Protein AF-A0A837IID0-F1 (afdb_monomer_lite)

Secondary structure (DSSP, 8-state):
----TTPEEEEES-GGGTHHHHHHHHHHTT--EEEEE--SS--S-----SS----S---------EE-TT-TTSTT--GGGGGGGGGS-TTEE-------SB-TTTTTT-HHHHHHHHHHHHHHHHHHHHHHHHTT-HHHHHHHHHHHHHHHHT--SHHHHHHHHHHTTT-S--EEHHHHHHHS--SSTTTS-GGGEEEE-TT-BEEE--SS-SSEEEE-THHHHHHHHHTTPEEEES--TTHHHHHHHHHHHSTT---EEEEEEE--B-SS--HHHHHHHHHHHHHTTT------HHHHHHHHHHHHTS--HHHHHHH--B--EEEEEEE-

Sequence (332 aa):
MTNTENRIILGDQSPWTGGWLRMQAVAAAGLPYIYLVQDADAPWKQNGSSTPSTKNGWTDYWSLASKNPWSPSVPGVEIGNVRSFHKAPSGLSHLTGPNTSQTIHSERQNYHLASLVKDLLIREANWARTVGAILGIAKESDYRANQWIDALQSCHTIDDIYRSMGHAHGIDRHQSLVDFFSNNPPLLINELGKHRYWSIDNRGHRHEYSRHPDGVVVPKGKALVLELCAQGFVLAYTGLGYLDKQIELRDQYVPGLMLKLLQISFVWSLSPEPLPQLVNEFAQSKLAKHQTVDIRWEEVEGAQRYWAGRPTTISQSILGGDLNPLLNYQVL

Structure (mmCIF, N/CA/C/O backbone):
data_AF-A0A837IID0-F1
#
_entry.id   AF-A0A837IID0-F1
#
loop_
_atom_site.group_PDB
_atom_site.id
_atom_site.type_symbol
_atom_site.label_atom_id
_atom_site.label_alt_id
_atom_site.label_comp_id
_atom_site.label_asym_id
_atom_site.label_entity_id
_atom_site.label_seq_id
_atom_site.pdbx_PDB_ins_code
_atom_site.Cartn_x
_atom_site.Cartn_y
_atom_site.Cartn_z
_atom_site.occupancy
_atom_site.B_iso_or_equiv
_atom_site.auth_seq_id
_atom_site.auth_comp_id
_atom_site.auth_asym_id
_atom_site.auth_atom_id
_atom_site.pdbx_PDB_model_num
ATOM 1 N N . MET A 1 1 ? -3.460 14.365 28.400 1.00 33.06 1 MET A N 1
ATOM 2 C CA . MET A 1 1 ? -4.300 13.964 27.254 1.00 33.06 1 MET A CA 1
ATOM 3 C C . MET A 1 1 ? -3.716 14.626 26.017 1.00 33.06 1 MET A C 1
ATOM 5 O O . MET A 1 1 ? -3.903 15.817 25.827 1.00 33.06 1 MET A O 1
ATOM 9 N N . THR A 1 2 ? -2.873 13.923 25.260 1.00 37.66 2 THR A N 1
ATOM 10 C CA . THR A 1 2 ? -2.384 14.439 23.972 1.00 37.66 2 THR A CA 1
ATOM 11 C C . THR A 1 2 ? -3.558 14.495 23.013 1.00 37.66 2 THR A C 1
ATOM 13 O O . THR A 1 2 ? -4.249 13.491 22.890 1.00 37.66 2 THR A O 1
ATOM 16 N N . ASN A 1 3 ? -3.766 15.643 22.370 1.00 42.31 3 ASN A N 1
ATOM 17 C CA . ASN A 1 3 ? -4.827 15.883 21.396 1.00 42.31 3 ASN A CA 1
ATOM 18 C C . ASN A 1 3 ? -4.718 14.838 20.263 1.00 42.31 3 ASN A C 1
ATOM 20 O O . ASN A 1 3 ? -3.881 14.957 19.366 1.00 42.31 3 ASN A O 1
ATOM 24 N N . THR A 1 4 ? -5.441 13.725 20.395 1.00 53.53 4 THR A N 1
ATOM 25 C CA . THR A 1 4 ? -5.543 12.655 19.390 1.00 53.53 4 THR A CA 1
ATOM 26 C C . THR A 1 4 ? -6.520 13.041 18.290 1.00 53.53 4 THR A C 1
ATOM 28 O O . THR A 1 4 ? -6.411 12.531 17.175 1.00 53.53 4 THR A O 1
ATOM 31 N N . GLU A 1 5 ? -7.408 13.995 18.578 1.00 55.94 5 GLU A N 1
ATOM 32 C CA . GLU A 1 5 ? -8.254 14.645 17.591 1.00 55.94 5 GLU A CA 1
ATOM 33 C C . GLU A 1 5 ? -7.382 15.225 16.472 1.00 55.94 5 GLU A C 1
ATOM 35 O O . GLU A 1 5 ? -6.470 16.020 16.712 1.00 55.94 5 GLU A O 1
ATOM 40 N N . ASN A 1 6 ? -7.679 14.807 15.239 1.00 64.62 6 ASN A N 1
ATOM 41 C CA . ASN A 1 6 ? -7.053 15.262 13.990 1.00 64.62 6 ASN A CA 1
ATOM 42 C C . ASN A 1 6 ? -5.710 14.616 13.612 1.00 64.62 6 ASN A C 1
ATOM 44 O O . ASN A 1 6 ? -5.051 15.097 12.690 1.00 64.62 6 ASN A O 1
ATOM 48 N N . ARG A 1 7 ? -5.302 13.507 14.245 1.00 85.94 7 ARG A N 1
ATOM 49 C CA . ARG A 1 7 ? -4.180 12.711 13.714 1.00 85.94 7 ARG A CA 1
ATOM 50 C C . ARG A 1 7 ? -4.611 11.918 12.483 1.00 85.94 7 ARG A C 1
ATOM 52 O O . ARG A 1 7 ? -5.651 11.256 12.489 1.00 85.94 7 ARG A O 1
ATOM 59 N N . ILE A 1 8 ? -3.782 11.962 11.446 1.00 83.25 8 ILE A N 1
ATOM 60 C CA . ILE A 1 8 ? -3.998 11.221 10.205 1.00 83.25 8 ILE A CA 1
ATOM 61 C C . ILE A 1 8 ? -3.387 9.829 10.337 1.00 83.25 8 ILE A C 1
ATOM 63 O O . ILE A 1 8 ? -2.181 9.694 10.532 1.00 83.25 8 ILE A O 1
ATOM 67 N N . ILE A 1 9 ? -4.209 8.794 10.202 1.00 84.56 9 ILE A N 1
ATOM 68 C CA . ILE A 1 9 ? -3.744 7.415 10.100 1.00 84.56 9 ILE A CA 1
ATOM 69 C C . ILE A 1 9 ? -3.471 7.094 8.639 1.00 84.56 9 ILE A C 1
ATOM 71 O O . ILE A 1 9 ? -4.352 7.188 7.781 1.00 84.56 9 ILE A O 1
ATOM 75 N N . LEU A 1 10 ? -2.241 6.677 8.378 1.00 78.75 10 LEU A N 1
ATOM 76 C CA . LEU A 1 10 ? -1.798 6.142 7.102 1.00 78.75 10 LEU A CA 1
ATOM 77 C C . LEU A 1 10 ? -1.641 4.636 7.266 1.00 78.75 10 LEU A C 1
ATOM 79 O O . LEU A 1 10 ? -0.894 4.205 8.136 1.00 78.75 10 LEU A O 1
ATOM 83 N N . GLY A 1 11 ? -2.360 3.850 6.468 1.00 69.12 11 GLY A N 1
ATOM 84 C CA . GLY A 1 11 ? -2.335 2.395 6.556 1.00 69.12 11 GLY A CA 1
ATOM 85 C C . GLY A 1 11 ? -2.163 1.727 5.200 1.00 69.12 11 GLY A C 1
ATOM 86 O O . GLY A 1 11 ? -2.918 2.032 4.276 1.00 69.12 11 GLY A O 1
ATOM 87 N N . ASP A 1 12 ? -1.214 0.792 5.110 1.00 69.56 12 ASP A N 1
ATOM 88 C CA . ASP A 1 12 ? -1.063 -0.124 3.976 1.00 69.56 12 ASP A CA 1
ATOM 89 C C . ASP A 1 12 ? -0.553 -1.494 4.408 1.00 69.56 12 ASP A C 1
ATOM 91 O O . ASP A 1 12 ? 0.355 -1.604 5.232 1.00 69.56 12 ASP A O 1
ATOM 95 N N . GLN A 1 13 ? -1.057 -2.538 3.751 1.00 64.44 13 GLN A N 1
ATOM 96 C CA . GLN A 1 13 ? -0.462 -3.881 3.792 1.00 64.44 13 GLN A CA 1
ATOM 97 C C . GLN A 1 13 ? 0.905 -3.928 3.099 1.00 64.44 13 GLN A C 1
ATOM 99 O O . GLN A 1 13 ? 1.719 -4.820 3.327 1.00 64.44 13 GLN A O 1
ATOM 104 N N . SER A 1 14 ? 1.132 -2.965 2.209 1.00 70.81 14 SER A N 1
ATOM 105 C CA . SER A 1 14 ? 2.217 -2.938 1.246 1.00 70.81 14 SER A CA 1
ATOM 106 C C . SER A 1 14 ? 2.754 -1.508 1.139 1.00 70.81 14 SER A C 1
ATOM 108 O O . SER A 1 14 ? 2.373 -0.762 0.238 1.00 70.81 14 SER A O 1
ATOM 110 N N . PRO A 1 15 ? 3.618 -1.076 2.066 1.00 74.25 15 PRO A N 1
ATOM 111 C CA . PRO A 1 15 ? 4.099 0.302 2.132 1.00 74.25 15 PRO A CA 1
ATOM 112 C C . PRO A 1 15 ? 4.692 0.842 0.821 1.00 74.25 15 PRO A C 1
ATOM 114 O O . PRO A 1 15 ? 4.474 1.998 0.457 1.00 74.25 15 PRO A O 1
ATOM 117 N N . TRP A 1 16 ? 5.365 -0.029 0.067 1.00 77.44 16 TRP A N 1
ATOM 118 C CA . TRP A 1 16 ? 5.977 0.259 -1.232 1.00 77.44 16 TRP A CA 1
ATOM 119 C C . TRP A 1 16 ? 4.971 0.487 -2.375 1.00 77.44 16 TRP A C 1
ATOM 121 O O . TRP A 1 16 ? 5.343 1.040 -3.407 1.00 77.44 16 TRP A O 1
ATOM 131 N N . THR A 1 17 ? 3.684 0.147 -2.215 1.00 70.38 17 THR A N 1
ATOM 132 C CA . THR A 1 17 ? 2.645 0.372 -3.249 1.00 70.38 17 THR A CA 1
ATOM 133 C C . THR A 1 17 ? 1.966 1.741 -3.138 1.00 70.38 17 THR A C 1
ATOM 135 O O . THR A 1 17 ? 0.829 1.911 -3.577 1.00 70.38 17 THR A O 1
ATOM 138 N N . GLY A 1 18 ? 2.654 2.713 -2.531 1.00 75.69 18 GLY A N 1
ATOM 139 C CA . GLY A 1 18 ? 2.200 4.098 -2.385 1.00 75.69 18 GLY A CA 1
ATOM 140 C C . GLY A 1 18 ? 1.881 4.519 -0.949 1.00 75.69 18 GLY A C 1
ATOM 141 O O . GLY A 1 18 ? 1.413 5.637 -0.744 1.00 75.69 18 GLY A O 1
ATOM 142 N N . GLY A 1 19 ? 2.108 3.666 0.051 1.00 81.12 19 GLY A N 1
ATOM 143 C CA . GLY A 1 19 ? 1.919 4.025 1.459 1.00 81.12 19 GLY A CA 1
ATOM 144 C C . GLY A 1 19 ? 2.924 5.053 1.945 1.00 81.12 19 GLY A C 1
ATOM 145 O O . GLY A 1 19 ? 2.552 6.089 2.498 1.00 81.12 19 GLY A O 1
ATOM 146 N N . TRP A 1 20 ? 4.197 4.837 1.626 1.00 85.94 20 TRP A N 1
ATOM 147 C CA . TRP A 1 20 ? 5.249 5.810 1.924 1.00 85.94 20 TRP A CA 1
ATOM 148 C C . TRP A 1 20 ? 5.088 7.112 1.140 1.00 85.94 20 TRP A C 1
ATOM 150 O O . TRP A 1 20 ? 5.375 8.175 1.681 1.00 85.94 20 TRP A O 1
ATOM 160 N N . LEU A 1 21 ? 4.535 7.065 -0.078 1.00 86.88 21 LEU A N 1
ATOM 161 C CA . LEU A 1 21 ? 4.226 8.287 -0.829 1.00 86.88 21 LEU A CA 1
ATOM 162 C C . LEU A 1 21 ? 3.144 9.119 -0.133 1.00 86.88 21 LEU A C 1
ATOM 164 O O . LEU A 1 21 ? 3.257 10.340 -0.053 1.00 86.88 21 LEU A O 1
ATOM 168 N N . ARG A 1 22 ? 2.106 8.472 0.416 1.00 87.56 22 ARG A N 1
ATOM 169 C CA . ARG A 1 22 ? 1.081 9.173 1.205 1.00 87.56 22 ARG A CA 1
ATOM 170 C C . ARG A 1 22 ? 1.679 9.814 2.447 1.00 87.56 22 ARG A C 1
ATOM 172 O O . ARG A 1 22 ? 1.351 10.955 2.752 1.00 87.56 22 ARG A O 1
ATOM 179 N N . MET A 1 23 ? 2.571 9.104 3.131 1.00 88.44 23 MET A N 1
ATOM 180 C CA . MET A 1 23 ? 3.286 9.659 4.274 1.00 88.44 23 MET A CA 1
ATOM 181 C C . MET A 1 23 ? 4.096 10.894 3.888 1.00 88.44 23 MET A C 1
ATOM 183 O O . MET A 1 23 ? 3.956 11.924 4.537 1.00 88.44 23 MET A O 1
ATOM 187 N N . GLN A 1 24 ? 4.880 10.821 2.813 1.00 87.94 24 GLN A N 1
ATOM 188 C CA . GLN A 1 24 ? 5.649 11.963 2.320 1.00 87.94 24 GLN A CA 1
ATOM 189 C C . GLN A 1 24 ? 4.743 13.152 1.969 1.00 87.94 24 GLN A C 1
ATOM 191 O O . GLN A 1 24 ? 5.052 14.274 2.357 1.00 87.94 24 GLN A O 1
ATOM 196 N N . ALA A 1 25 ? 3.600 12.917 1.316 1.00 90.31 25 ALA A N 1
ATOM 197 C CA . ALA A 1 25 ? 2.639 13.972 0.987 1.00 90.31 25 ALA A CA 1
ATOM 198 C C . ALA A 1 25 ? 2.043 14.645 2.236 1.00 90.31 25 ALA A C 1
ATOM 200 O O . ALA A 1 25 ? 1.989 15.871 2.319 1.00 90.31 25 ALA A O 1
ATOM 201 N N . VAL A 1 26 ? 1.624 13.855 3.228 1.00 90.06 26 VAL A N 1
ATOM 202 C CA . VAL A 1 26 ? 1.060 14.367 4.489 1.00 90.06 26 VAL A CA 1
ATOM 203 C C . VAL A 1 26 ? 2.122 15.102 5.313 1.00 90.06 26 VAL A C 1
ATOM 205 O O . VAL A 1 26 ? 1.844 16.172 5.854 1.00 90.06 26 VAL A O 1
ATOM 208 N N . ALA A 1 27 ? 3.346 14.569 5.361 1.00 88.88 27 ALA A N 1
ATOM 209 C CA . ALA A 1 27 ? 4.477 15.190 6.042 1.00 88.88 27 ALA A CA 1
ATOM 210 C C . ALA A 1 27 ? 4.874 16.526 5.394 1.00 88.88 27 ALA A C 1
ATOM 212 O O . ALA A 1 27 ? 5.067 17.511 6.103 1.00 88.88 27 ALA A O 1
ATOM 213 N N . ALA A 1 28 ? 4.938 16.586 4.059 1.00 88.75 28 ALA A N 1
ATOM 214 C CA . ALA A 1 28 ? 5.228 17.813 3.317 1.00 88.75 28 ALA A CA 1
ATOM 215 C C . ALA A 1 28 ? 4.165 18.902 3.543 1.00 88.75 28 ALA A C 1
ATOM 217 O O . ALA A 1 28 ? 4.489 20.086 3.557 1.00 88.75 28 ALA A O 1
ATOM 218 N N . ALA A 1 29 ? 2.911 18.507 3.781 1.00 89.75 29 ALA A N 1
ATOM 219 C CA . ALA A 1 29 ? 1.825 19.415 4.143 1.00 89.75 29 ALA A CA 1
ATOM 220 C C . ALA A 1 29 ? 1.838 19.857 5.623 1.00 89.75 29 ALA A C 1
ATOM 222 O O . ALA A 1 29 ? 0.967 20.621 6.037 1.00 89.75 29 ALA A O 1
ATOM 223 N N . GLY A 1 30 ? 2.787 19.380 6.439 1.00 89.38 30 GLY A N 1
ATOM 224 C CA . GLY A 1 30 ? 2.898 19.734 7.858 1.00 89.38 30 GLY A CA 1
ATOM 225 C C . GLY A 1 30 ? 1.781 19.166 8.741 1.00 89.38 30 GLY A C 1
ATOM 226 O O . GLY A 1 30 ? 1.560 19.662 9.846 1.00 89.38 30 GLY A O 1
ATOM 227 N N . LEU A 1 31 ? 1.058 18.146 8.271 1.00 89.81 31 LEU A N 1
ATOM 228 C CA . LEU A 1 31 ? -0.060 17.561 9.005 1.00 89.81 31 LEU A CA 1
ATOM 229 C C . LEU A 1 31 ? 0.431 16.455 9.960 1.00 89.81 31 LEU A C 1
ATOM 231 O O . LEU A 1 31 ? 1.279 15.645 9.577 1.00 89.81 31 LEU A O 1
ATOM 235 N N . PRO A 1 32 ? -0.100 16.364 11.195 1.00 89.75 32 PRO A N 1
ATOM 236 C CA . PRO A 1 32 ? 0.297 15.328 12.142 1.00 89.75 32 PRO A CA 1
ATOM 237 C C . PRO A 1 32 ? -0.218 13.956 11.696 1.00 89.75 32 PRO A C 1
ATOM 239 O O . PRO A 1 32 ? -1.413 13.773 11.450 1.00 89.75 32 PRO A O 1
ATOM 242 N N . TYR A 1 33 ? 0.670 12.965 11.653 1.00 88.50 33 TYR A N 1
ATOM 243 C CA . TYR A 1 33 ? 0.331 11.627 11.181 1.00 88.50 33 TYR A CA 1
ATOM 244 C C . TYR A 1 33 ? 0.863 10.516 12.085 1.00 88.50 33 TYR A C 1
ATOM 246 O O . TYR A 1 33 ? 1.820 10.690 12.839 1.00 88.50 33 TYR A O 1
ATOM 254 N N . ILE A 1 34 ? 0.223 9.355 11.980 1.00 87.62 34 ILE A N 1
ATOM 255 C CA . ILE A 1 34 ? 0.715 8.072 12.470 1.00 87.62 34 ILE A CA 1
ATOM 256 C C . ILE A 1 34 ? 0.738 7.134 11.267 1.00 87.62 34 ILE A C 1
ATOM 258 O O . ILE A 1 34 ? -0.278 6.941 10.594 1.00 87.62 34 ILE A O 1
ATOM 262 N N . TYR A 1 35 ? 1.905 6.560 10.991 1.00 85.38 35 TYR A N 1
ATOM 263 C CA . TYR A 1 35 ? 2.049 5.545 9.959 1.00 85.38 35 TYR A CA 1
ATOM 264 C C . TYR A 1 35 ? 1.904 4.152 10.573 1.00 85.38 35 TYR A C 1
ATOM 266 O O . TYR A 1 35 ? 2.722 3.741 11.401 1.00 85.38 35 TYR A O 1
ATOM 274 N N . LEU A 1 36 ? 0.856 3.444 10.159 1.00 81.12 36 LEU A N 1
ATOM 275 C CA . LEU A 1 36 ? 0.559 2.082 10.568 1.00 81.12 36 LEU A CA 1
ATOM 276 C C . LEU A 1 36 ? 0.840 1.115 9.418 1.00 81.12 36 LEU A C 1
ATOM 278 O O . LEU A 1 36 ? 0.322 1.264 8.311 1.00 81.12 36 LEU A O 1
ATOM 282 N N . VAL A 1 37 ? 1.616 0.069 9.681 1.00 76.25 37 VAL A N 1
ATOM 283 C CA . VAL A 1 37 ? 1.665 -1.078 8.770 1.00 76.25 37 VAL A CA 1
ATOM 284 C C . VAL A 1 37 ? 0.386 -1.876 8.996 1.00 76.25 37 VAL A C 1
ATOM 286 O O . VAL A 1 37 ? 0.136 -2.350 10.105 1.00 76.25 37 VAL A O 1
ATOM 289 N N . GLN A 1 38 ? -0.452 -1.999 7.963 1.00 70.25 38 GLN A N 1
ATOM 290 C CA . GLN A 1 38 ? -1.666 -2.805 8.060 1.00 70.25 38 GLN A CA 1
ATOM 291 C C . GLN A 1 38 ? -1.302 -4.278 7.923 1.00 70.25 38 GLN A C 1
ATOM 293 O O . GLN A 1 38 ? -1.241 -4.831 6.832 1.00 70.25 38 GLN A O 1
ATOM 298 N N . ASP A 1 39 ? -1.060 -4.922 9.050 1.00 61.97 39 ASP A N 1
ATOM 299 C CA . ASP A 1 39 ? -0.730 -6.339 9.133 1.00 61.97 39 ASP A CA 1
ATOM 300 C C . ASP A 1 39 ? -1.947 -7.202 9.518 1.00 61.97 39 ASP A C 1
ATOM 302 O O . ASP A 1 39 ? -1.974 -8.397 9.231 1.00 61.97 39 ASP A O 1
ATOM 306 N N . ALA A 1 40 ? -2.990 -6.598 10.096 1.00 50.00 40 ALA A N 1
ATOM 307 C CA . ALA A 1 40 ? -4.189 -7.294 10.567 1.00 50.00 40 ALA A CA 1
ATOM 308 C C . ALA A 1 40 ? -5.046 -7.926 9.448 1.00 50.00 40 ALA A C 1
ATOM 310 O O . ALA A 1 40 ? -5.574 -9.033 9.616 1.00 50.00 40 ALA A O 1
ATOM 311 N N . ASP A 1 41 ? -5.166 -7.265 8.293 1.00 51.38 41 ASP A N 1
ATOM 312 C CA . ASP A 1 41 ? -5.916 -7.788 7.148 1.00 51.38 41 ASP A CA 1
ATOM 313 C C . ASP A 1 41 ? -5.007 -8.691 6.305 1.00 51.38 41 ASP A C 1
ATOM 315 O O . ASP A 1 41 ? -3.964 -8.251 5.830 1.00 51.38 41 ASP A O 1
ATOM 319 N N . ALA A 1 42 ? -5.380 -9.964 6.116 1.00 40.38 42 ALA A N 1
ATOM 320 C CA . ALA A 1 42 ? -4.598 -10.916 5.323 1.00 40.38 42 ALA A CA 1
ATOM 321 C C . ALA A 1 42 ? -4.646 -10.528 3.839 1.00 40.38 42 ALA A C 1
ATOM 323 O O . ALA A 1 42 ? -5.735 -10.554 3.265 1.00 40.38 42 ALA A O 1
ATOM 324 N N . PRO A 1 43 ? -3.518 -10.275 3.160 1.00 41.09 43 PRO A N 1
ATOM 325 C CA . PRO A 1 43 ? -3.531 -10.130 1.707 1.00 41.09 43 PRO A CA 1
ATOM 326 C C . PRO A 1 43 ? -3.441 -11.477 0.966 1.00 41.09 43 PRO A C 1
ATOM 328 O O . PRO A 1 43 ? -2.944 -11.535 -0.156 1.00 41.09 43 PRO A O 1
ATOM 331 N N . TRP A 1 44 ? -3.773 -12.607 1.598 1.00 47.66 44 TRP A N 1
ATOM 332 C CA . TRP A 1 44 ? -3.404 -13.920 1.061 1.00 47.66 44 TRP A CA 1
ATOM 333 C C . TRP A 1 44 ? -4.636 -14.698 0.635 1.00 47.66 44 TRP A C 1
ATOM 335 O O . TRP A 1 44 ? -5.567 -14.883 1.416 1.00 47.66 44 TRP A O 1
ATOM 345 N N . LYS A 1 45 ? -4.615 -15.172 -0.612 1.00 35.56 45 LYS A N 1
ATOM 346 C CA . LYS A 1 45 ? -5.654 -16.014 -1.197 1.00 35.56 45 LYS A CA 1
ATOM 347 C C . LYS A 1 45 ? -5.813 -17.340 -0.453 1.00 35.56 45 LYS A C 1
ATOM 349 O O . LYS A 1 45 ? -5.213 -18.336 -0.830 1.00 35.56 45 LYS A O 1
ATOM 354 N N . GLN A 1 46 ? -6.665 -17.360 0.569 1.00 36.78 46 GLN A N 1
ATOM 355 C CA . GLN A 1 46 ? -7.284 -18.557 1.131 1.00 36.78 46 GLN A CA 1
ATOM 356 C C . GLN A 1 46 ? -8.239 -19.141 0.081 1.00 36.78 46 GLN A C 1
ATOM 358 O O . GLN A 1 46 ? -9.398 -18.752 0.013 1.00 36.78 46 GLN A O 1
ATOM 363 N N . ASN A 1 47 ? -7.754 -20.013 -0.804 1.00 31.05 47 ASN A N 1
ATOM 364 C CA . ASN A 1 47 ? -8.599 -20.971 -1.522 1.00 31.05 47 ASN A CA 1
ATOM 365 C C . ASN A 1 47 ? -7.751 -22.181 -1.931 1.00 31.05 47 ASN A C 1
ATOM 367 O O . ASN A 1 47 ? -6.783 -22.054 -2.677 1.00 31.05 47 ASN A O 1
ATOM 371 N N . GLY A 1 48 ? -8.115 -23.349 -1.401 1.00 33.19 48 GLY A N 1
ATOM 372 C CA . GLY A 1 48 ? -7.363 -24.600 -1.481 1.00 33.19 48 GLY A CA 1
ATOM 373 C C . GLY A 1 48 ? -7.471 -25.349 -2.809 1.00 33.19 48 GLY A C 1
ATOM 374 O O . GLY A 1 48 ? -7.900 -26.497 -2.817 1.00 33.19 48 GLY A O 1
ATOM 375 N N . SER A 1 49 ? -7.044 -24.756 -3.924 1.00 31.28 49 SER A N 1
ATOM 376 C CA . SER A 1 49 ? -6.760 -25.531 -5.138 1.00 31.28 49 SER A CA 1
ATOM 377 C C . SER A 1 49 ? -5.374 -25.196 -5.679 1.00 31.28 49 SER A C 1
ATOM 379 O O . SER A 1 49 ? -5.011 -24.034 -5.849 1.00 31.28 49 SER A O 1
ATOM 381 N N . SER A 1 50 ? -4.599 -26.232 -6.003 1.00 33.69 50 SER A N 1
ATOM 382 C CA . SER A 1 50 ? -3.268 -26.171 -6.632 1.00 33.69 50 SER A CA 1
ATOM 383 C C . SER A 1 50 ? -3.280 -25.576 -8.049 1.00 33.69 50 SER A C 1
ATOM 385 O O . SER A 1 50 ? -2.276 -25.593 -8.759 1.00 33.69 50 SER A O 1
ATOM 387 N N . THR A 1 51 ? -4.419 -25.053 -8.496 1.00 33.44 51 THR A N 1
ATOM 388 C CA . THR A 1 51 ? -4.579 -24.369 -9.774 1.00 33.44 51 THR A CA 1
ATOM 389 C C . THR A 1 51 ? -5.718 -23.361 -9.625 1.00 33.44 51 THR A C 1
ATOM 391 O O . THR A 1 51 ? -6.842 -23.767 -9.310 1.00 33.44 51 THR A O 1
ATOM 394 N N . PRO A 1 52 ? -5.484 -22.052 -9.805 1.00 33.28 52 PRO A N 1
ATOM 395 C CA . PRO A 1 52 ? -6.562 -21.076 -9.755 1.00 33.28 52 PRO A CA 1
ATOM 396 C C . PRO A 1 52 ? -7.479 -21.282 -10.971 1.00 33.28 52 PRO A C 1
ATOM 398 O O . PRO A 1 52 ? -7.136 -20.874 -12.075 1.00 33.28 52 PRO A O 1
ATOM 401 N N . SER A 1 53 ? -8.648 -21.906 -10.792 1.00 30.80 53 SER A N 1
ATOM 402 C CA . SER A 1 53 ? -9.676 -21.935 -11.839 1.00 30.80 53 SER A CA 1
ATOM 403 C C . SER A 1 53 ? -10.495 -20.646 -11.790 1.00 30.80 53 SER A C 1
ATOM 405 O O . SER A 1 53 ? -11.279 -20.425 -10.868 1.00 30.80 53 SER A O 1
ATOM 407 N N . THR A 1 54 ? -10.319 -19.789 -12.790 1.00 41.06 54 THR A N 1
ATOM 408 C CA . THR A 1 54 ? -11.021 -18.511 -12.984 1.00 41.06 54 THR A CA 1
ATOM 409 C C . THR A 1 54 ? -12.367 -18.690 -13.699 1.00 41.06 54 THR A C 1
ATOM 411 O O . THR A 1 54 ? -12.641 -18.040 -14.705 1.00 41.06 54 THR A O 1
ATOM 414 N N . LYS A 1 55 ? -13.241 -19.573 -13.203 1.00 25.70 55 LYS A N 1
ATOM 415 C CA . LYS A 1 55 ? -14.613 -19.689 -13.724 1.00 25.70 55 LYS A CA 1
ATOM 416 C C . LYS A 1 55 ? -15.589 -18.916 -12.826 1.00 25.70 55 LYS A C 1
ATOM 418 O O . LYS A 1 55 ? -15.902 -19.377 -11.740 1.00 25.70 55 LYS A O 1
ATOM 423 N N . ASN A 1 56 ? -16.100 -17.789 -13.334 1.00 29.44 56 ASN A N 1
ATOM 424 C CA . ASN A 1 56 ? -17.342 -17.108 -12.917 1.00 29.44 56 ASN A CA 1
ATOM 425 C C . ASN A 1 56 ? -17.389 -16.407 -11.541 1.00 29.44 56 ASN A C 1
ATOM 427 O O . ASN A 1 56 ? -17.995 -16.915 -10.605 1.00 29.44 56 ASN A O 1
ATOM 431 N N . GLY A 1 57 ? -16.930 -15.153 -11.468 1.00 28.48 57 GLY A N 1
ATOM 432 C CA . GLY A 1 57 ? -17.292 -14.251 -10.365 1.00 28.48 57 GLY A CA 1
ATOM 433 C C . GLY A 1 57 ? -16.166 -14.050 -9.358 1.00 28.48 57 GLY A C 1
ATOM 434 O O . GLY A 1 57 ? -15.721 -14.962 -8.670 1.00 28.48 57 GLY A O 1
ATOM 435 N N . TRP A 1 58 ? -15.682 -12.817 -9.330 1.00 27.81 58 TRP A N 1
ATOM 436 C CA . TRP A 1 58 ? -14.542 -12.349 -8.560 1.00 27.81 58 TRP A CA 1
ATOM 437 C C . TRP A 1 58 ? -14.778 -12.488 -7.051 1.00 27.81 58 TRP A C 1
ATOM 439 O O . TRP A 1 58 ? -15.855 -12.170 -6.554 1.00 27.81 58 TRP A O 1
ATOM 449 N N . THR A 1 59 ? -13.756 -12.938 -6.322 1.00 28.86 59 THR A N 1
ATOM 450 C CA . THR A 1 59 ? -13.716 -12.878 -4.854 1.00 28.86 59 THR A CA 1
ATOM 451 C C . THR A 1 59 ? -13.067 -11.558 -4.428 1.00 28.86 59 THR A C 1
ATOM 453 O O . THR A 1 59 ? -12.080 -11.148 -5.040 1.00 28.86 59 THR A O 1
ATOM 456 N N . ASP A 1 60 ? -13.586 -10.916 -3.378 1.00 31.86 60 ASP A N 1
ATOM 457 C CA . ASP A 1 60 ? -13.025 -9.692 -2.786 1.00 31.86 60 ASP A CA 1
ATOM 458 C C . ASP A 1 60 ? -11.622 -9.990 -2.193 1.00 31.86 60 ASP A C 1
ATOM 460 O O . ASP A 1 60 ? -11.515 -10.412 -1.043 1.00 31.86 60 ASP A O 1
ATOM 464 N N . TYR A 1 61 ? -10.538 -9.822 -2.965 1.00 33.78 61 TYR A N 1
ATOM 465 C CA . TYR A 1 61 ? -9.155 -10.065 -2.512 1.00 33.78 61 TYR A CA 1
ATOM 466 C C . TYR A 1 61 ? -8.283 -8.807 -2.481 1.00 33.78 61 TYR A C 1
ATOM 468 O O . TYR A 1 61 ? -8.354 -7.959 -3.370 1.00 33.78 61 TYR A O 1
ATOM 476 N N . TRP A 1 62 ? -7.397 -8.753 -1.480 1.00 37.44 62 TRP A N 1
ATOM 477 C CA . TRP A 1 62 ? -6.324 -7.769 -1.311 1.00 37.44 62 TRP A CA 1
ATOM 478 C C . TRP A 1 62 ? -4.983 -8.440 -1.578 1.00 37.44 62 TRP A C 1
ATOM 480 O O . TRP A 1 62 ? -4.775 -9.574 -1.166 1.00 37.44 62 TRP A O 1
ATOM 490 N N . SER A 1 63 ? -4.088 -7.763 -2.289 1.00 40.31 63 SER A N 1
ATOM 491 C CA . SER A 1 63 ? -2.791 -8.296 -2.709 1.00 40.31 63 SER A CA 1
ATOM 492 C C . SER A 1 63 ? -1.678 -7.302 -2.422 1.00 40.31 63 SER A C 1
ATOM 494 O O . SER A 1 63 ? -1.921 -6.099 -2.508 1.00 40.31 63 SER A O 1
ATOM 496 N N . LEU A 1 64 ? -0.449 -7.791 -2.223 1.00 47.00 64 LEU A N 1
ATOM 497 C CA . LEU A 1 64 ? 0.784 -7.011 -2.406 1.00 47.00 64 LEU A CA 1
ATOM 498 C C . LEU A 1 64 ? 0.887 -6.614 -3.892 1.00 47.00 64 LEU A C 1
ATOM 500 O O . LEU A 1 64 ? 1.551 -7.267 -4.688 1.00 47.00 64 LEU A O 1
ATOM 504 N N . ALA A 1 65 ? 0.098 -5.620 -4.288 1.00 49.09 65 ALA A N 1
ATOM 505 C CA . ALA A 1 65 ? -0.138 -5.221 -5.666 1.00 49.09 65 ALA A CA 1
ATOM 506 C C . ALA A 1 65 ? 0.999 -4.326 -6.161 1.00 49.09 65 ALA A C 1
ATOM 508 O O . ALA A 1 65 ? 0.862 -3.103 -6.157 1.00 49.09 65 ALA A O 1
ATOM 509 N N . SER A 1 66 ? 2.094 -4.914 -6.641 1.00 50.69 66 SER A N 1
ATOM 510 C CA . SER A 1 66 ? 2.998 -4.161 -7.512 1.00 50.69 66 SER A CA 1
ATOM 511 C C . SER A 1 66 ? 2.278 -3.915 -8.843 1.00 50.69 66 SER A C 1
ATOM 513 O O . SER A 1 66 ? 1.944 -4.855 -9.580 1.00 50.69 66 SER A O 1
ATOM 515 N N . LYS A 1 67 ? 1.920 -2.651 -9.089 1.00 57.34 67 LYS A N 1
ATOM 516 C CA . LYS A 1 67 ? 1.159 -2.198 -10.260 1.00 57.34 67 LYS A CA 1
ATOM 517 C C . LYS A 1 67 ? 2.141 -1.879 -11.377 1.00 57.34 67 LYS A C 1
ATOM 519 O O . LYS A 1 67 ? 2.587 -0.744 -11.494 1.00 57.34 67 LYS A O 1
ATOM 524 N N . ASN A 1 68 ? 2.428 -2.876 -12.204 1.00 59.06 68 ASN A N 1
ATOM 525 C CA . ASN A 1 68 ? 3.313 -2.719 -13.353 1.00 59.06 68 ASN A CA 1
ATOM 526 C C . ASN A 1 68 ? 2.514 -2.945 -14.638 1.00 59.06 68 ASN A C 1
ATOM 528 O O . ASN A 1 68 ? 2.573 -4.049 -15.199 1.00 59.06 68 ASN A O 1
ATOM 532 N N . PRO A 1 69 ? 1.722 -1.953 -15.091 1.00 53.50 69 PRO A N 1
ATOM 533 C CA . PRO A 1 69 ? 1.101 -2.072 -16.397 1.00 53.50 69 PRO A CA 1
ATOM 534 C C . PRO A 1 69 ? 2.217 -2.305 -17.414 1.00 53.50 69 PRO A C 1
ATOM 536 O O . PRO A 1 69 ? 3.256 -1.657 -17.358 1.00 53.50 69 PRO A O 1
ATOM 539 N N . TRP A 1 70 ? 2.030 -3.310 -18.270 1.00 57.69 70 TRP A N 1
ATOM 540 C CA . TRP A 1 70 ? 2.989 -3.697 -19.311 1.00 57.69 70 TRP A CA 1
ATOM 541 C C . TRP A 1 70 ? 4.335 -4.250 -18.833 1.00 57.69 70 TRP A C 1
ATOM 543 O O . TRP A 1 70 ? 5.280 -4.299 -19.616 1.00 57.69 70 TRP A O 1
ATOM 553 N N . SER A 1 71 ? 4.446 -4.761 -17.601 1.00 60.50 71 SER A N 1
ATOM 554 C CA . SER A 1 71 ? 5.672 -5.482 -17.250 1.00 60.50 71 SER A CA 1
ATOM 555 C C . SER A 1 71 ? 5.799 -6.787 -18.058 1.00 60.50 71 SER A C 1
ATOM 557 O O . SER A 1 71 ? 4.886 -7.627 -18.044 1.00 60.50 71 SER A O 1
ATOM 559 N N . PRO A 1 72 ? 6.963 -7.047 -18.686 1.00 53.06 72 PRO A N 1
ATOM 560 C CA . PRO A 1 72 ? 7.228 -8.285 -19.421 1.00 53.06 72 PRO A CA 1
ATOM 561 C C . PRO A 1 72 ? 7.195 -9.534 -18.524 1.00 53.06 72 PRO A C 1
ATOM 563 O O . PRO A 1 72 ? 7.073 -10.665 -19.009 1.00 53.06 72 PRO A O 1
ATOM 566 N N . SER A 1 73 ? 7.294 -9.345 -17.204 1.00 50.19 73 SER A N 1
ATOM 567 C CA . SER A 1 73 ? 7.378 -10.404 -16.196 1.00 50.19 73 SER A CA 1
ATOM 568 C C . SER A 1 73 ? 6.026 -10.901 -15.657 1.00 50.19 73 SER A C 1
ATOM 570 O O . SER A 1 73 ? 5.991 -11.953 -15.016 1.00 50.19 73 SER A O 1
ATOM 572 N N . VAL A 1 74 ? 4.915 -10.205 -15.937 1.00 50.03 74 VAL A N 1
ATOM 573 C CA . VAL A 1 74 ? 3.564 -10.620 -15.504 1.00 50.03 74 VAL A CA 1
ATOM 574 C C . VAL A 1 74 ? 3.063 -11.751 -16.416 1.00 50.03 74 VAL A C 1
ATOM 576 O O . VAL A 1 74 ? 3.106 -11.587 -17.635 1.00 50.03 74 VAL A O 1
ATOM 579 N N . PRO A 1 75 ? 2.605 -12.907 -15.906 1.00 42.47 75 PRO A N 1
ATOM 580 C CA . PRO A 1 75 ? 2.178 -14.029 -16.748 1.00 42.47 75 PRO A CA 1
ATOM 581 C C . PRO A 1 75 ? 0.901 -13.719 -17.553 1.00 42.47 75 PRO A C 1
ATOM 583 O O . PRO A 1 75 ? -0.044 -13.163 -17.010 1.00 42.47 75 PRO A O 1
ATOM 586 N N . GLY A 1 76 ? 0.871 -14.105 -18.837 1.00 44.97 76 GLY A N 1
ATOM 587 C CA . GLY A 1 76 ? -0.349 -14.349 -19.630 1.00 44.97 76 GLY A CA 1
ATOM 588 C C . GLY A 1 76 ? -1.407 -13.240 -19.738 1.00 44.97 76 GLY A C 1
ATOM 589 O O . GLY A 1 76 ? -2.581 -13.563 -19.879 1.00 44.97 76 GLY A O 1
ATOM 590 N N . VAL A 1 77 ? -1.045 -11.957 -19.648 1.00 41.94 77 VAL A N 1
ATOM 591 C CA . VAL A 1 77 ? -2.018 -10.855 -19.765 1.00 41.94 77 VAL A CA 1
ATOM 592 C C . VAL A 1 77 ? -2.142 -10.414 -21.225 1.00 41.94 77 VAL A C 1
ATOM 594 O O . VAL A 1 77 ? -1.215 -9.809 -21.760 1.00 41.94 77 VAL A O 1
ATOM 597 N N . GLU A 1 78 ? -3.283 -10.696 -21.860 1.00 45.84 78 GLU A N 1
ATOM 598 C CA . GLU A 1 78 ? -3.725 -9.983 -23.068 1.00 45.84 78 GLU A CA 1
ATOM 599 C C . GLU A 1 78 ? -3.943 -8.503 -22.727 1.00 45.84 78 GLU A C 1
ATOM 601 O O . GLU A 1 78 ? -4.489 -8.202 -21.664 1.00 45.84 78 GLU A O 1
ATOM 606 N N . ILE A 1 79 ? -3.569 -7.568 -23.607 1.00 46.88 79 ILE A N 1
ATOM 607 C CA . ILE A 1 79 ? -3.801 -6.133 -23.357 1.00 46.88 79 ILE A CA 1
ATOM 608 C C . ILE A 1 79 ? -5.304 -5.866 -23.160 1.00 46.88 79 ILE A C 1
ATOM 610 O O . ILE A 1 79 ? -5.643 -5.090 -22.288 1.00 46.88 79 ILE A O 1
ATOM 614 N N . GLY A 1 80 ? -6.216 -6.646 -23.752 1.00 38.78 80 GLY A N 1
ATOM 615 C CA . GLY A 1 80 ? -7.656 -6.586 -23.440 1.00 38.78 80 GLY A CA 1
ATOM 616 C C . GLY A 1 80 ? -8.023 -6.719 -21.950 1.00 38.78 80 GLY A C 1
ATOM 617 O O . GLY A 1 80 ? -8.994 -6.119 -21.488 1.00 38.78 80 GLY A O 1
ATOM 618 N N . ASN A 1 81 ? -7.220 -7.432 -21.152 1.00 38.00 81 ASN A N 1
ATOM 619 C CA . ASN A 1 81 ? -7.431 -7.612 -19.710 1.00 38.00 81 ASN A CA 1
ATOM 620 C C . ASN A 1 81 ? -7.023 -6.386 -18.869 1.00 38.00 81 ASN A C 1
ATOM 622 O O . ASN A 1 81 ? -7.353 -6.323 -17.680 1.00 38.00 81 ASN A O 1
ATOM 626 N N . VAL A 1 82 ? -6.375 -5.401 -19.500 1.00 37.59 82 VAL A N 1
ATOM 627 C CA . VAL A 1 82 ? -6.095 -4.050 -18.991 1.00 37.59 82 VAL A CA 1
ATOM 628 C C . VAL A 1 82 ? -7.401 -3.240 -18.905 1.00 37.59 82 VAL A C 1
ATOM 630 O O . VAL A 1 82 ? -7.591 -2.476 -17.966 1.00 37.59 82 VAL A O 1
ATOM 633 N N . ARG A 1 83 ? -8.412 -3.474 -19.761 1.00 31.80 83 ARG A N 1
ATOM 634 C CA . ARG A 1 83 ? -9.725 -2.790 -19.630 1.00 31.80 83 ARG A CA 1
ATOM 635 C C . ARG A 1 83 ? -10.412 -3.015 -18.276 1.00 31.80 83 ARG A C 1
ATOM 637 O O . ARG A 1 83 ? -11.187 -2.172 -17.826 1.00 31.80 83 ARG A O 1
ATOM 644 N N . SER A 1 84 ? -10.090 -4.106 -17.585 1.00 34.41 84 SER A N 1
ATOM 645 C CA . SER A 1 84 ? -10.623 -4.451 -16.260 1.00 34.41 84 SER A CA 1
ATOM 646 C C . SER A 1 84 ? -10.071 -3.585 -15.110 1.00 34.41 84 SER A C 1
ATOM 648 O O . SER A 1 84 ? -10.551 -3.721 -13.982 1.00 34.41 84 SER A O 1
ATOM 650 N N . PHE A 1 85 ? -9.100 -2.679 -15.351 1.00 35.62 85 PHE A N 1
ATOM 651 C CA . PHE A 1 85 ? -8.480 -1.805 -14.325 1.00 35.62 85 PHE A CA 1
ATOM 652 C C . PHE A 1 85 ? -9.471 -0.979 -13.499 1.00 35.62 85 PHE A C 1
ATOM 654 O O . PHE A 1 85 ? -9.163 -0.621 -12.360 1.00 35.62 85 PHE A O 1
ATOM 661 N N . HIS A 1 86 ? -10.685 -0.758 -14.009 1.00 33.47 86 HIS A N 1
ATOM 662 C CA . HIS A 1 86 ? -11.738 -0.025 -13.311 1.00 33.47 86 HIS A CA 1
ATOM 663 C C . HIS A 1 86 ? -12.460 -0.813 -12.200 1.00 33.47 86 HIS A C 1
ATOM 665 O O . HIS A 1 86 ? -13.076 -0.179 -11.347 1.00 33.47 86 HIS A O 1
ATOM 671 N N . LYS A 1 87 ? -12.384 -2.157 -12.154 1.00 35.69 87 LYS A N 1
ATOM 672 C CA . LYS A 1 87 ? -13.093 -2.991 -11.148 1.00 35.69 87 LYS A CA 1
ATOM 673 C C . LYS A 1 87 ? -12.205 -3.995 -10.380 1.00 35.69 87 LYS A C 1
ATOM 675 O O . LYS A 1 87 ? -12.720 -4.936 -9.795 1.00 35.69 87 LYS A O 1
ATOM 680 N N . ALA A 1 88 ? -10.906 -3.698 -10.280 1.00 31.55 88 ALA A N 1
ATOM 681 C CA . ALA A 1 88 ? -9.810 -4.488 -9.686 1.00 31.55 88 ALA A CA 1
ATOM 682 C C . ALA A 1 88 ? -9.243 -5.603 -10.609 1.00 31.55 88 ALA A C 1
ATOM 684 O O . ALA A 1 88 ? -10.012 -6.438 -11.076 1.00 31.55 88 ALA A O 1
ATOM 685 N N . PRO A 1 89 ? -7.923 -5.629 -10.924 1.00 40.56 89 PRO A N 1
ATOM 686 C CA . PRO A 1 89 ? -7.513 -6.048 -12.268 1.00 40.56 89 PRO A CA 1
ATOM 687 C C . PRO A 1 89 ? -6.342 -7.032 -12.413 1.00 40.56 89 PRO A C 1
ATOM 689 O O . PRO A 1 89 ? -5.296 -6.940 -11.772 1.00 40.56 89 PRO A O 1
ATOM 692 N N . SER A 1 90 ? -6.488 -7.881 -13.424 1.00 38.03 90 SER A N 1
ATOM 693 C CA . SER A 1 90 ? -5.423 -8.479 -14.230 1.00 38.03 90 SER A CA 1
ATOM 694 C C . SER A 1 90 ? -4.426 -7.418 -14.727 1.00 38.03 90 SER A C 1
ATOM 696 O O . SER A 1 90 ? -4.795 -6.513 -15.470 1.00 38.03 90 SER A O 1
ATOM 698 N N . GLY A 1 91 ? -3.168 -7.527 -14.286 1.00 38.59 91 GLY A N 1
ATOM 699 C CA . GLY A 1 91 ? -2.112 -6.510 -14.440 1.00 38.59 91 GLY A CA 1
ATOM 700 C C . GLY A 1 91 ? -1.380 -6.187 -13.129 1.00 38.59 91 GLY A C 1
ATOM 701 O O . GLY A 1 91 ? -0.380 -5.474 -13.117 1.00 38.59 91 GLY A O 1
ATOM 702 N N . LEU A 1 92 ? -1.864 -6.741 -12.019 1.00 46.22 92 LEU A N 1
ATOM 703 C CA . LEU A 1 92 ? -1.165 -6.784 -10.745 1.00 46.22 92 LEU A CA 1
ATOM 704 C C . LEU A 1 92 ? -0.219 -7.987 -10.703 1.00 46.22 92 LEU A C 1
ATOM 706 O O . LEU A 1 92 ? -0.612 -9.109 -11.031 1.00 46.22 92 LEU A O 1
ATOM 710 N N . SER A 1 93 ? 1.019 -7.776 -10.251 1.00 44.28 93 SER A N 1
ATOM 711 C CA . SER A 1 93 ? 1.788 -8.900 -9.716 1.00 44.28 93 SER A CA 1
ATOM 712 C C . SER A 1 93 ? 1.206 -9.229 -8.347 1.00 44.28 93 SER A C 1
ATOM 714 O O . SER A 1 93 ? 1.194 -8.376 -7.464 1.00 44.28 93 SER A O 1
ATOM 716 N N . HIS A 1 94 ? 0.676 -10.438 -8.193 1.00 45.22 94 HIS A N 1
ATOM 717 C CA . HIS A 1 94 ? 0.163 -10.926 -6.919 1.00 45.22 94 HIS A CA 1
ATOM 718 C C . HIS A 1 94 ? 1.128 -11.954 -6.344 1.00 45.22 94 HIS A C 1
ATOM 720 O O . HIS A 1 94 ? 1.628 -12.813 -7.071 1.00 45.22 94 HIS A O 1
ATOM 726 N N . LEU A 1 95 ? 1.322 -11.917 -5.029 1.00 42.66 95 LEU A N 1
ATOM 727 C CA . LEU A 1 95 ? 1.849 -13.066 -4.307 1.00 42.66 95 LEU A CA 1
ATOM 728 C C . LEU A 1 95 ? 0.705 -13.987 -3.915 1.00 42.66 95 LEU A C 1
ATOM 730 O O . LEU A 1 95 ? -0.191 -13.604 -3.166 1.00 42.66 95 LEU A O 1
ATOM 734 N N . THR A 1 96 ? 0.761 -15.224 -4.395 1.00 45.75 96 THR A N 1
ATOM 735 C CA . THR A 1 96 ? 0.090 -16.345 -3.741 1.00 45.75 96 THR A CA 1
ATOM 736 C C . THR A 1 96 ? 1.014 -16.825 -2.625 1.00 45.75 96 THR A C 1
ATOM 738 O O . THR A 1 96 ? 1.971 -17.551 -2.886 1.00 45.75 96 THR A O 1
ATOM 741 N N . GLY A 1 97 ? 0.787 -16.332 -1.407 1.00 40.56 97 GLY A N 1
ATOM 742 C CA . GLY A 1 97 ? 1.525 -16.753 -0.214 1.00 40.56 97 GLY A CA 1
ATOM 743 C C . GLY A 1 97 ? 1.074 -18.125 0.316 1.00 40.56 97 GLY A C 1
ATOM 744 O O . GLY A 1 97 ? 0.062 -18.657 -0.151 1.00 40.56 97 GLY A O 1
ATOM 745 N N . PRO A 1 98 ? 1.809 -18.705 1.285 1.00 42.66 98 PRO A N 1
ATOM 746 C CA . PRO A 1 98 ? 1.414 -19.952 1.948 1.00 42.66 98 PRO A CA 1
ATOM 747 C C . PRO A 1 98 ? 0.057 -19.801 2.655 1.00 42.66 98 PRO A C 1
ATOM 749 O O . PRO A 1 98 ? -0.324 -18.705 3.022 1.00 42.66 98 PRO A O 1
ATOM 752 N N . ASN A 1 99 ? -0.715 -20.868 2.869 1.00 53.81 99 ASN A N 1
ATOM 753 C CA . ASN A 1 99 ? -1.966 -20.744 3.632 1.00 53.81 99 ASN A CA 1
ATOM 754 C C . ASN A 1 99 ? -1.651 -20.540 5.127 1.00 53.81 99 ASN A C 1
ATOM 756 O O . ASN A 1 99 ? -1.241 -21.495 5.782 1.00 53.81 99 ASN A O 1
ATOM 760 N N . THR A 1 100 ? -1.837 -19.327 5.662 1.00 56.72 100 THR A N 1
ATOM 761 C CA . THR A 1 100 ? -1.581 -19.021 7.083 1.00 56.72 100 THR A CA 1
ATOM 762 C C . THR A 1 100 ? -2.735 -18.258 7.733 1.00 56.72 100 THR A C 1
ATOM 764 O O . THR A 1 100 ? -3.414 -17.439 7.103 1.00 56.72 100 THR A O 1
ATOM 767 N N . SER A 1 101 ? -2.930 -18.490 9.030 1.00 67.75 101 SER A N 1
ATOM 768 C CA . SER A 1 101 ? -3.765 -17.650 9.896 1.00 67.75 101 SER A CA 1
ATOM 769 C C . SER A 1 101 ? -2.988 -16.470 10.492 1.00 67.75 101 SER A C 1
ATOM 771 O O . SER A 1 101 ? -3.594 -15.633 11.156 1.00 67.75 101 SER A O 1
ATOM 773 N N . GLN A 1 102 ? -1.686 -16.359 10.227 1.00 70.62 102 GLN A N 1
ATOM 774 C CA . GLN A 1 102 ? -0.794 -15.312 10.732 1.00 70.62 102 GLN A CA 1
ATOM 775 C C . GLN A 1 102 ? -0.818 -14.012 9.898 1.00 70.62 102 GLN A C 1
ATOM 777 O O . GLN A 1 102 ? -1.288 -13.998 8.757 1.00 70.62 102 GLN A O 1
ATOM 782 N N . THR A 1 103 ? -0.346 -12.897 10.465 1.00 69.12 103 THR A N 1
ATOM 783 C CA . THR A 1 103 ? -0.092 -11.637 9.738 1.00 69.12 103 THR A CA 1
ATOM 784 C C . THR A 1 103 ? 1.256 -11.680 9.006 1.00 69.12 103 THR A C 1
ATOM 786 O O . THR A 1 103 ? 2.143 -12.453 9.372 1.00 69.12 103 THR A O 1
ATOM 789 N N . ILE A 1 104 ? 1.456 -10.815 7.999 1.00 69.00 104 ILE A N 1
ATOM 790 C CA . ILE A 1 104 ? 2.767 -10.682 7.326 1.00 69.00 104 ILE A CA 1
ATOM 791 C C . ILE A 1 104 ? 3.870 -10.344 8.338 1.00 69.00 104 ILE A C 1
ATOM 793 O O . ILE A 1 104 ? 4.970 -10.885 8.248 1.00 69.00 104 ILE A O 1
ATOM 797 N N . HIS A 1 105 ? 3.577 -9.471 9.305 1.00 68.94 105 HIS A N 1
ATOM 798 C CA . HIS A 1 105 ? 4.561 -9.066 10.303 1.00 68.94 105 HIS A CA 1
ATOM 799 C C . HIS A 1 105 ? 4.891 -10.203 11.285 1.00 68.94 105 HIS A C 1
ATOM 801 O O . HIS A 1 105 ? 6.056 -10.405 11.619 1.00 68.94 105 HIS A O 1
ATOM 807 N N . SER A 1 106 ? 3.913 -11.022 11.695 1.00 72.69 106 SER A N 1
ATOM 808 C CA . SER A 1 106 ? 4.200 -12.201 12.530 1.00 72.69 106 SER A CA 1
ATOM 809 C C . SER A 1 106 ? 4.985 -13.286 11.788 1.00 72.69 106 SER A C 1
ATOM 811 O O . SER A 1 106 ? 5.775 -14.001 12.399 1.00 72.69 106 SER A O 1
ATOM 813 N N . GLU A 1 107 ? 4.864 -13.340 10.461 1.00 76.81 107 GLU A N 1
ATOM 814 C CA . GLU A 1 107 ? 5.648 -14.212 9.577 1.00 76.81 107 GLU A CA 1
ATOM 815 C C . GLU A 1 107 ? 7.040 -13.618 9.267 1.00 76.81 107 GLU A C 1
ATOM 817 O O . GLU A 1 107 ? 7.687 -14.004 8.295 1.00 76.81 107 GLU A O 1
ATOM 822 N N . ARG A 1 108 ? 7.551 -12.680 10.084 1.00 77.25 108 ARG A N 1
ATOM 823 C CA . ARG A 1 108 ? 8.839 -12.006 9.837 1.00 77.25 108 ARG A CA 1
ATOM 824 C C . ARG A 1 108 ? 10.019 -12.953 9.632 1.00 77.25 108 ARG A C 1
ATOM 826 O O . ARG A 1 108 ? 10.896 -12.643 8.836 1.00 77.25 108 ARG A O 1
ATOM 833 N N . GLN A 1 109 ? 10.028 -14.109 10.297 1.00 82.56 109 GLN A N 1
ATOM 834 C CA . GLN A 1 109 ? 11.080 -15.129 10.157 1.00 82.56 109 GLN A CA 1
ATOM 835 C C . GLN A 1 109 ? 10.796 -16.158 9.048 1.00 82.56 109 GLN A C 1
ATOM 837 O O . GLN A 1 109 ? 11.558 -17.105 8.866 1.00 82.56 109 GLN A O 1
ATOM 842 N N . ASN A 1 110 ? 9.708 -16.005 8.293 1.00 79.56 110 ASN A N 1
ATOM 843 C CA . ASN A 1 110 ? 9.391 -16.875 7.171 1.00 79.56 110 ASN A CA 1
ATOM 844 C C . ASN A 1 110 ? 10.238 -16.483 5.953 1.00 79.56 110 ASN A C 1
ATOM 846 O O . ASN A 1 110 ? 9.853 -15.651 5.130 1.00 79.56 110 ASN A O 1
ATOM 850 N N . TYR A 1 111 ? 11.413 -17.101 5.832 1.00 84.94 111 TYR A N 1
ATOM 851 C CA . TYR A 1 111 ? 12.366 -16.822 4.753 1.00 84.94 111 TYR A CA 1
ATOM 852 C C . TYR A 1 111 ? 11.791 -17.067 3.352 1.00 84.94 111 TYR A C 1
ATOM 854 O O . TYR A 1 111 ? 12.164 -16.378 2.404 1.00 84.94 111 TYR A O 1
ATOM 862 N N . HIS A 1 112 ? 10.861 -18.018 3.205 1.00 78.69 112 HIS A N 1
ATOM 863 C CA . HIS A 1 112 ? 10.196 -18.255 1.926 1.00 78.69 112 HIS A CA 1
ATOM 864 C C . HIS A 1 112 ? 9.308 -17.069 1.542 1.00 78.69 112 HIS A C 1
ATOM 866 O O . HIS A 1 112 ? 9.408 -16.559 0.427 1.00 78.69 112 HIS A O 1
ATOM 872 N N . LEU A 1 113 ? 8.496 -16.579 2.484 1.00 76.44 113 LEU A N 1
ATOM 873 C CA . LEU A 1 113 ? 7.693 -15.376 2.288 1.00 76.44 113 LEU A CA 1
ATOM 874 C C . LEU A 1 113 ? 8.575 -14.154 1.999 1.00 76.44 113 LEU A C 1
ATOM 876 O O . LEU A 1 113 ? 8.295 -13.409 1.062 1.00 76.44 113 LEU A O 1
ATOM 880 N N . ALA A 1 114 ? 9.652 -13.961 2.762 1.00 80.31 114 ALA A N 1
ATOM 881 C CA . ALA A 1 114 ? 10.591 -12.866 2.536 1.00 80.31 114 ALA A CA 1
ATOM 882 C C . ALA A 1 114 ? 11.220 -12.930 1.135 1.00 80.31 114 ALA A C 1
ATOM 884 O O . ALA A 1 114 ? 11.286 -11.913 0.448 1.00 80.31 114 ALA A O 1
ATOM 885 N N . SER A 1 115 ? 11.602 -14.125 0.668 1.00 81.19 115 SER A N 1
ATOM 886 C CA . SER A 1 115 ? 12.101 -14.330 -0.697 1.00 81.19 115 SER A CA 1
ATOM 887 C C . SER A 1 115 ? 11.060 -13.952 -1.749 1.00 81.19 115 SER A C 1
ATOM 889 O O . SER A 1 115 ? 11.380 -13.245 -2.697 1.00 81.19 115 SER A O 1
ATOM 891 N N . LEU A 1 116 ? 9.806 -14.369 -1.564 1.00 75.31 116 LEU A N 1
ATOM 892 C CA . LEU A 1 116 ? 8.708 -14.051 -2.474 1.00 75.31 116 LEU A CA 1
ATOM 893 C C . LEU A 1 116 ? 8.441 -12.538 -2.567 1.00 75.31 116 LEU A C 1
ATOM 895 O O . LEU A 1 116 ? 8.286 -11.999 -3.665 1.00 75.31 116 LEU A O 1
ATOM 899 N N . VAL A 1 117 ? 8.403 -11.842 -1.426 1.00 77.75 117 VAL A N 1
ATOM 900 C CA . VAL A 1 117 ? 8.254 -10.377 -1.382 1.00 77.75 117 VAL A CA 1
ATOM 901 C C . VAL A 1 117 ? 9.439 -9.705 -2.061 1.00 77.75 117 VAL A C 1
ATOM 903 O O . VAL A 1 117 ? 9.237 -8.870 -2.939 1.00 77.75 117 VAL A O 1
ATOM 906 N N . LYS A 1 118 ? 10.665 -10.111 -1.726 1.00 84.31 118 LYS A N 1
ATOM 907 C CA . LYS A 1 118 ? 11.885 -9.601 -2.354 1.00 84.31 118 LYS A CA 1
ATOM 908 C C . LYS A 1 118 ? 11.848 -9.738 -3.877 1.00 84.31 118 LYS A C 1
ATOM 910 O O . LYS A 1 118 ? 12.097 -8.758 -4.576 1.00 84.31 118 LYS A O 1
ATOM 915 N N . ASP A 1 119 ? 11.480 -10.907 -4.394 1.00 78.75 119 ASP A N 1
ATOM 916 C CA . ASP A 1 119 ? 11.409 -11.158 -5.835 1.00 78.75 119 ASP A CA 1
ATOM 917 C C . ASP A 1 119 ? 10.412 -10.229 -6.538 1.00 78.75 119 ASP A C 1
ATOM 919 O O . ASP A 1 119 ? 10.686 -9.750 -7.641 1.00 78.75 119 ASP A O 1
ATOM 923 N N . LEU A 1 120 ? 9.267 -9.934 -5.910 1.00 76.12 120 LEU A N 1
ATOM 924 C CA . LEU A 1 120 ? 8.322 -8.956 -6.450 1.00 76.12 120 LEU A CA 1
ATOM 925 C C . LEU A 1 120 ? 8.919 -7.549 -6.529 1.00 76.12 120 LEU A C 1
ATOM 927 O O . LEU A 1 120 ? 8.786 -6.891 -7.561 1.00 76.12 120 LEU A O 1
ATOM 931 N N . LEU A 1 121 ? 9.570 -7.091 -5.460 1.00 82.81 121 LEU A N 1
ATOM 932 C CA . LEU A 1 121 ? 10.141 -5.743 -5.395 1.00 82.81 121 LEU A CA 1
ATOM 933 C C . LEU A 1 121 ? 11.299 -5.581 -6.383 1.00 82.81 121 LEU A C 1
ATOM 935 O O . LEU A 1 121 ? 11.400 -4.558 -7.054 1.00 82.81 121 LEU A O 1
ATOM 939 N N . ILE A 1 122 ? 12.120 -6.621 -6.554 1.00 85.25 122 ILE A N 1
ATOM 940 C CA . ILE A 1 122 ? 13.177 -6.654 -7.573 1.00 85.25 122 ILE A CA 1
ATOM 941 C C . ILE A 1 122 ? 12.576 -6.586 -8.983 1.00 85.25 122 ILE A C 1
ATOM 943 O O . ILE A 1 122 ? 13.103 -5.880 -9.843 1.00 85.25 122 ILE A O 1
ATOM 947 N N . ARG A 1 123 ? 11.471 -7.292 -9.259 1.00 79.06 123 ARG A N 1
ATOM 948 C CA . ARG A 1 123 ? 10.788 -7.197 -10.565 1.00 79.06 123 ARG A CA 1
ATOM 949 C C . ARG A 1 123 ? 10.248 -5.797 -10.827 1.00 79.06 123 ARG A C 1
ATOM 951 O O . ARG A 1 123 ? 10.352 -5.323 -11.953 1.00 79.06 123 ARG A O 1
ATOM 958 N N . GLU A 1 124 ? 9.702 -5.145 -9.808 1.00 80.31 124 GLU A N 1
ATOM 959 C CA . GLU A 1 124 ? 9.245 -3.758 -9.895 1.00 80.31 124 GLU A CA 1
ATOM 960 C C . GLU A 1 124 ? 10.403 -2.791 -10.165 1.00 80.31 124 GLU A C 1
ATOM 962 O O . GLU A 1 124 ? 10.311 -1.967 -11.071 1.00 80.31 124 GLU A O 1
ATOM 967 N N . ALA A 1 125 ? 11.525 -2.941 -9.456 1.00 87.50 125 ALA A N 1
ATOM 968 C CA . ALA A 1 125 ? 12.713 -2.120 -9.672 1.00 87.50 125 ALA A CA 1
ATOM 969 C C . ALA A 1 125 ? 13.289 -2.292 -11.088 1.00 87.50 125 ALA A C 1
ATOM 971 O O . ALA A 1 125 ? 13.612 -1.311 -11.755 1.00 87.50 125 ALA A O 1
ATOM 972 N N . ASN A 1 126 ? 13.363 -3.533 -11.580 1.00 85.31 126 ASN A N 1
ATOM 973 C CA . ASN A 1 126 ? 13.789 -3.813 -12.953 1.00 85.31 126 ASN A CA 1
ATOM 974 C C . ASN A 1 126 ? 12.799 -3.273 -13.990 1.00 85.31 126 ASN A C 1
ATOM 976 O O . ASN A 1 126 ? 13.215 -2.812 -15.046 1.00 85.31 126 ASN A O 1
ATOM 980 N N . TRP A 1 127 ? 11.498 -3.306 -13.701 1.00 79.44 127 TRP A N 1
ATOM 981 C CA . TRP A 1 127 ? 10.504 -2.707 -14.582 1.00 79.44 127 TRP A CA 1
ATOM 982 C C . TRP A 1 127 ? 10.677 -1.188 -14.672 1.00 79.44 127 TRP A C 1
ATOM 984 O O . TRP A 1 127 ? 10.783 -0.650 -15.770 1.00 79.44 127 TRP A O 1
ATOM 994 N N . ALA A 1 128 ? 10.786 -0.507 -13.531 1.00 83.38 128 ALA A N 1
ATOM 995 C CA . ALA A 1 128 ? 11.037 0.929 -13.486 1.00 83.38 128 ALA A CA 1
ATOM 996 C C . ALA A 1 128 ? 12.350 1.304 -14.197 1.00 83.38 128 ALA A C 1
ATOM 998 O O . ALA A 1 128 ? 12.411 2.315 -14.887 1.00 83.38 128 ALA A O 1
ATOM 999 N N . ARG A 1 129 ? 13.384 0.462 -14.107 1.00 87.25 129 ARG A N 1
ATOM 1000 C CA . ARG A 1 129 ? 14.621 0.616 -14.884 1.00 87.25 129 ARG A CA 1
ATOM 1001 C C . ARG A 1 129 ? 14.379 0.580 -16.394 1.00 87.25 129 ARG A C 1
ATOM 1003 O O . ARG A 1 129 ? 14.840 1.471 -17.098 1.00 87.25 129 ARG A O 1
ATOM 1010 N N . THR A 1 130 ? 13.654 -0.423 -16.893 1.00 81.69 130 THR A N 1
ATOM 1011 C CA . THR A 1 130 ? 13.312 -0.527 -18.323 1.00 81.69 130 THR A CA 1
ATOM 1012 C C . THR A 1 130 ? 12.574 0.719 -18.804 1.00 81.69 130 THR A C 1
ATOM 1014 O O . THR A 1 130 ? 12.944 1.298 -19.822 1.00 81.69 130 THR A O 1
ATOM 1017 N N . VAL A 1 131 ? 11.589 1.185 -18.032 1.00 78.75 131 VAL A N 1
ATOM 1018 C CA . VAL A 1 131 ? 10.870 2.428 -18.339 1.00 78.75 131 VAL A CA 1
ATOM 1019 C C . VAL A 1 131 ? 11.834 3.622 -18.385 1.00 78.75 131 VAL A C 1
ATOM 1021 O O . VAL A 1 131 ? 11.798 4.408 -19.327 1.00 78.75 131 VAL A O 1
ATOM 1024 N N . GLY A 1 132 ? 12.760 3.725 -17.429 1.00 82.19 132 GLY A N 1
ATOM 1025 C CA . GLY A 1 132 ? 13.758 4.794 -17.385 1.00 82.19 132 GLY A CA 1
ATOM 1026 C C . GLY A 1 132 ? 14.703 4.801 -18.590 1.00 82.19 132 GLY A C 1
ATOM 1027 O O . GLY A 1 132 ? 15.068 5.871 -19.082 1.00 82.19 132 GLY A O 1
ATOM 1028 N N . ALA A 1 133 ? 15.050 3.626 -19.117 1.00 83.19 133 ALA A N 1
ATOM 1029 C CA . ALA A 1 133 ? 15.832 3.510 -20.344 1.00 83.19 133 ALA A CA 1
ATOM 1030 C C . ALA A 1 133 ? 15.075 4.056 -21.564 1.00 83.19 133 ALA A C 1
ATOM 1032 O O . ALA A 1 133 ? 15.632 4.848 -22.325 1.00 83.19 133 ALA A O 1
ATOM 1033 N N . ILE A 1 134 ? 13.795 3.702 -21.702 1.00 77.06 134 ILE A N 1
ATOM 1034 C CA . ILE A 1 134 ? 12.920 4.190 -22.781 1.00 77.06 134 ILE A CA 1
ATOM 1035 C C . ILE A 1 134 ? 12.717 5.708 -22.690 1.00 77.06 134 ILE A C 1
ATOM 1037 O O . ILE A 1 134 ? 12.641 6.404 -23.700 1.00 77.06 134 ILE A O 1
ATOM 1041 N N . LEU A 1 135 ? 12.699 6.235 -21.469 1.00 76.38 135 LEU A N 1
ATOM 1042 C CA . LEU A 1 135 ? 12.584 7.660 -21.186 1.00 76.38 135 LEU A CA 1
ATOM 1043 C C . LEU A 1 135 ? 13.844 8.487 -21.442 1.00 76.38 135 LEU A C 1
ATOM 1045 O O . LEU A 1 135 ? 13.810 9.708 -21.293 1.00 76.38 135 LEU A O 1
ATOM 1049 N N . GLY A 1 136 ? 14.967 7.854 -21.783 1.00 79.88 136 GLY A N 1
ATOM 1050 C CA . GLY A 1 136 ? 16.241 8.551 -21.956 1.00 79.88 136 GLY A CA 1
ATOM 1051 C C . GLY A 1 136 ? 16.919 8.962 -20.643 1.00 79.88 136 GLY A C 1
ATOM 1052 O O . GLY A 1 136 ? 17.859 9.752 -20.675 1.00 79.88 136 GLY A O 1
ATOM 1053 N N . ILE A 1 137 ? 16.496 8.404 -19.502 1.00 85.44 137 ILE A N 1
ATOM 1054 C CA . ILE A 1 137 ? 17.121 8.577 -18.173 1.00 85.44 137 ILE A CA 1
ATOM 1055 C C . ILE A 1 137 ? 17.778 7.271 -17.693 1.00 85.44 137 ILE A C 1
ATOM 1057 O O . ILE A 1 137 ? 17.763 6.928 -16.506 1.00 85.44 137 ILE A O 1
ATOM 1061 N N . ALA A 1 138 ? 18.331 6.499 -18.635 1.00 87.25 138 ALA A N 1
ATOM 1062 C CA . ALA A 1 138 ? 18.872 5.160 -18.395 1.00 87.25 138 ALA A CA 1
ATOM 1063 C C . ALA A 1 138 ? 19.929 5.145 -17.280 1.00 87.25 138 ALA A C 1
ATOM 1065 O O . ALA A 1 138 ? 19.879 4.308 -16.389 1.00 87.25 138 ALA A O 1
ATOM 1066 N N . LYS A 1 139 ? 20.854 6.113 -17.280 1.00 91.12 139 LYS A N 1
ATOM 1067 C CA . LYS A 1 139 ? 21.969 6.147 -16.325 1.00 91.12 139 LYS A CA 1
ATOM 1068 C C . LYS A 1 139 ? 21.489 6.345 -14.884 1.00 91.12 139 LYS A C 1
ATOM 1070 O O . LYS A 1 139 ? 21.942 5.648 -13.977 1.00 91.12 139 LYS A O 1
ATOM 1075 N N . GLU A 1 140 ? 20.584 7.294 -14.665 1.00 90.50 140 GLU A N 1
ATOM 1076 C CA . GLU A 1 140 ? 20.035 7.616 -13.349 1.00 90.50 140 GLU A CA 1
ATOM 1077 C C . GLU A 1 140 ? 19.113 6.503 -12.843 1.00 90.50 140 GLU A C 1
ATOM 1079 O O . GLU A 1 140 ? 19.220 6.091 -11.685 1.00 90.50 140 GLU A O 1
ATOM 1084 N N . SER A 1 141 ? 18.236 5.993 -13.711 1.00 90.69 141 SER A N 1
ATOM 1085 C CA . SER A 1 141 ? 17.313 4.909 -13.363 1.00 90.69 141 SER A CA 1
ATOM 1086 C C . SER A 1 141 ? 18.045 3.590 -13.092 1.00 90.69 141 SER A C 1
ATOM 1088 O O . SER A 1 141 ? 17.718 2.922 -12.112 1.00 90.69 141 SER A O 1
ATOM 1090 N N . ASP A 1 142 ? 19.090 3.248 -13.855 1.00 94.50 142 ASP A N 1
ATOM 1091 C CA . ASP A 1 142 ? 19.960 2.095 -13.583 1.00 94.50 142 ASP A CA 1
ATOM 1092 C C . ASP A 1 142 ? 20.623 2.209 -12.213 1.00 94.50 142 ASP A C 1
ATOM 1094 O O . ASP A 1 142 ? 20.554 1.274 -11.410 1.00 94.50 142 ASP A O 1
ATOM 1098 N N . TYR A 1 143 ? 21.233 3.365 -11.930 1.00 94.38 143 TYR A N 1
ATOM 1099 C CA . TYR A 1 143 ? 21.902 3.620 -10.659 1.00 94.38 143 TYR A CA 1
ATOM 1100 C C . TYR A 1 143 ? 20.944 3.431 -9.477 1.00 94.38 143 TYR A C 1
ATOM 1102 O O . TYR A 1 143 ? 21.231 2.650 -8.569 1.00 94.38 143 TYR A O 1
ATOM 1110 N N . ARG A 1 144 ? 19.773 4.080 -9.507 1.00 92.00 144 ARG A N 1
ATOM 1111 C CA . ARG A 1 144 ? 18.783 3.982 -8.422 1.00 92.00 144 ARG A CA 1
ATOM 1112 C C . ARG A 1 144 ? 18.182 2.586 -8.308 1.00 92.00 144 ARG A C 1
ATOM 1114 O O . ARG A 1 144 ? 17.983 2.093 -7.201 1.00 92.00 144 ARG A O 1
ATOM 1121 N N . ALA A 1 145 ? 17.908 1.929 -9.432 1.00 92.75 145 ALA A N 1
ATOM 1122 C CA . ALA A 1 145 ? 17.409 0.561 -9.427 1.00 92.75 145 ALA A CA 1
ATOM 1123 C C . ALA A 1 145 ? 18.434 -0.408 -8.821 1.00 92.75 145 ALA A C 1
ATOM 1125 O O . ALA A 1 145 ? 18.044 -1.288 -8.063 1.00 92.75 145 ALA A O 1
ATOM 1126 N N . ASN A 1 146 ? 19.730 -0.247 -9.115 1.00 94.31 146 ASN A N 1
ATOM 1127 C CA . ASN A 1 146 ? 20.785 -1.051 -8.491 1.00 94.31 146 ASN A CA 1
ATOM 1128 C C . ASN A 1 146 ? 20.846 -0.816 -6.980 1.00 94.31 146 ASN A C 1
ATOM 1130 O O . ASN A 1 146 ? 20.835 -1.788 -6.240 1.00 94.31 146 ASN A O 1
ATOM 1134 N N . GLN A 1 147 ? 20.779 0.436 -6.511 1.00 91.19 147 GLN A N 1
ATOM 1135 C CA . GLN A 1 147 ? 20.725 0.721 -5.070 1.00 91.19 147 GLN A CA 1
ATOM 1136 C C . GLN A 1 147 ? 19.565 -0.007 -4.372 1.00 91.19 147 GLN A C 1
ATOM 1138 O O . GLN A 1 147 ? 19.762 -0.626 -3.327 1.00 91.19 147 GLN A O 1
ATOM 1143 N N . TRP A 1 148 ? 18.365 0.027 -4.962 1.00 90.56 148 TRP A N 1
ATOM 1144 C CA . TRP A 1 148 ? 17.207 -0.704 -4.440 1.00 90.56 148 TRP A CA 1
ATOM 1145 C C . TRP A 1 148 ? 17.412 -2.220 -4.455 1.00 90.56 148 TRP A C 1
ATOM 1147 O O . TRP A 1 148 ? 17.099 -2.894 -3.475 1.00 90.56 148 TRP A O 1
ATOM 1157 N N . ILE A 1 149 ? 17.915 -2.770 -5.561 1.00 92.81 149 ILE A N 1
ATOM 1158 C CA . ILE A 1 149 ? 18.125 -4.214 -5.706 1.00 92.81 149 ILE A CA 1
ATOM 1159 C C . ILE A 1 149 ? 19.203 -4.705 -4.737 1.00 92.81 149 ILE A C 1
ATOM 1161 O O . ILE A 1 149 ? 18.980 -5.719 -4.083 1.00 92.81 149 ILE A O 1
ATOM 1165 N N . ASP A 1 150 ? 20.315 -3.991 -4.587 1.00 92.38 150 ASP A N 1
ATOM 1166 C CA . ASP A 1 150 ? 21.395 -4.343 -3.661 1.00 92.38 150 ASP A CA 1
ATOM 1167 C C . ASP A 1 150 ? 20.895 -4.314 -2.207 1.00 92.38 150 ASP A C 1
ATOM 1169 O O . ASP A 1 150 ? 21.110 -5.260 -1.441 1.00 92.38 150 ASP A O 1
ATOM 1173 N N . ALA A 1 151 ? 20.130 -3.277 -1.843 1.00 90.50 151 ALA A N 1
ATOM 1174 C CA . ALA A 1 151 ? 19.478 -3.177 -0.540 1.00 90.50 151 ALA A CA 1
ATOM 1175 C C . ALA A 1 151 ? 18.540 -4.371 -0.284 1.00 90.50 151 ALA A C 1
ATOM 1177 O O . ALA A 1 151 ? 18.600 -4.998 0.777 1.00 90.50 151 ALA A O 1
ATOM 1178 N N . LEU A 1 152 ? 17.724 -4.744 -1.274 1.00 90.81 152 LEU A N 1
ATOM 1179 C CA . LEU A 1 152 ? 16.834 -5.906 -1.216 1.00 90.81 152 LEU A CA 1
ATOM 1180 C C . LEU A 1 152 ? 17.594 -7.235 -1.138 1.00 90.81 152 LEU A C 1
ATOM 1182 O O . LEU A 1 152 ? 17.165 -8.133 -0.417 1.00 90.81 152 LEU A O 1
ATOM 1186 N N . GLN A 1 153 ? 18.712 -7.390 -1.848 1.00 90.56 153 GLN A N 1
ATOM 1187 C CA . GLN A 1 153 ? 19.504 -8.624 -1.847 1.00 90.56 153 GLN A CA 1
ATOM 1188 C C . GLN A 1 153 ? 20.055 -8.956 -0.459 1.00 90.56 153 GLN A C 1
ATOM 1190 O O . GLN A 1 153 ? 20.061 -10.130 -0.087 1.00 90.56 153 GLN A O 1
ATOM 1195 N N . SER A 1 154 ? 20.432 -7.932 0.314 1.00 89.25 154 SER A N 1
ATOM 1196 C CA . SER A 1 154 ? 20.866 -8.082 1.710 1.00 89.25 154 SER A CA 1
ATOM 1197 C C . SER A 1 154 ? 19.738 -8.442 2.690 1.00 89.25 154 SER A C 1
ATOM 1199 O O . SER A 1 154 ? 20.008 -8.796 3.836 1.00 89.25 154 SER A O 1
ATOM 1201 N N . CYS A 1 155 ? 18.473 -8.374 2.260 1.00 91.25 155 CYS A N 1
ATOM 1202 C CA . CYS A 1 155 ? 17.327 -8.677 3.110 1.00 91.25 155 CYS A CA 1
ATOM 1203 C C . CYS A 1 155 ? 17.025 -10.184 3.129 1.00 91.25 155 CYS A C 1
ATOM 1205 O O . CYS A 1 155 ? 16.853 -10.830 2.081 1.00 91.25 155 CYS A O 1
ATOM 1207 N N . HIS A 1 156 ? 16.886 -10.727 4.340 1.00 90.88 156 HIS A N 1
ATOM 1208 C CA . HIS A 1 156 ? 16.550 -12.132 4.571 1.00 90.88 156 HIS A CA 1
ATOM 1209 C C . HIS A 1 156 ? 15.159 -12.304 5.181 1.00 90.88 156 HIS A C 1
ATOM 1211 O O . HIS A 1 156 ? 14.496 -13.301 4.910 1.00 90.88 156 HIS A O 1
ATOM 1217 N N . THR A 1 157 ? 14.700 -11.331 5.962 1.00 89.69 157 THR A N 1
ATOM 1218 C CA . THR A 1 157 ? 13.400 -11.342 6.638 1.00 89.69 157 THR A CA 1
ATOM 1219 C C . THR A 1 157 ? 12.469 -10.262 6.091 1.00 89.69 157 THR A C 1
ATOM 1221 O O . THR A 1 157 ? 12.903 -9.318 5.431 1.00 89.69 157 THR A O 1
ATOM 1224 N N . ILE A 1 158 ? 11.170 -10.371 6.380 1.00 83.44 158 ILE A N 1
ATOM 1225 C CA . ILE A 1 158 ? 10.205 -9.308 6.049 1.00 83.44 158 ILE A CA 1
ATOM 1226 C C . ILE A 1 158 ? 10.538 -8.008 6.794 1.00 83.44 158 ILE A C 1
ATOM 1228 O O . ILE A 1 158 ? 10.423 -6.926 6.221 1.00 83.44 158 ILE A O 1
ATOM 1232 N N . ASP A 1 159 ? 11.000 -8.111 8.042 1.00 84.06 159 ASP A N 1
ATOM 1233 C CA . ASP A 1 159 ? 11.422 -6.952 8.832 1.00 84.06 159 ASP A CA 1
ATOM 1234 C C . ASP A 1 159 ? 12.635 -6.251 8.203 1.00 84.06 159 ASP A C 1
ATOM 1236 O O . ASP A 1 159 ? 12.672 -5.019 8.183 1.00 84.06 159 ASP A O 1
ATOM 1240 N N . ASP A 1 160 ? 13.597 -7.001 7.649 1.00 89.62 160 ASP A N 1
ATOM 1241 C CA . ASP A 1 160 ? 14.730 -6.410 6.922 1.00 89.62 160 ASP A CA 1
ATOM 1242 C C . ASP A 1 160 ? 14.240 -5.615 5.713 1.00 89.62 160 ASP A C 1
ATOM 1244 O O . ASP A 1 160 ? 14.672 -4.481 5.517 1.00 89.62 160 ASP A O 1
ATOM 1248 N N . ILE A 1 161 ? 13.287 -6.168 4.950 1.00 87.19 161 ILE A N 1
ATOM 1249 C CA . ILE A 1 161 ? 12.683 -5.480 3.802 1.00 87.19 161 ILE A CA 1
ATOM 1250 C C . ILE A 1 161 ? 12.004 -4.190 4.272 1.00 87.19 161 ILE A C 1
ATOM 1252 O O . ILE A 1 161 ? 12.287 -3.127 3.729 1.00 87.19 161 ILE A O 1
ATOM 1256 N N . TYR A 1 162 ? 11.154 -4.234 5.303 1.00 83.12 162 TYR A N 1
ATOM 1257 C CA . TYR A 1 162 ? 10.499 -3.023 5.808 1.00 83.12 162 TYR A CA 1
ATOM 1258 C C . TYR A 1 162 ? 11.495 -1.956 6.269 1.00 83.12 162 TYR A C 1
ATOM 1260 O O . TYR A 1 162 ? 11.293 -0.783 5.964 1.00 83.12 162 TYR A O 1
ATOM 1268 N N . ARG A 1 163 ? 12.560 -2.337 6.985 1.00 84.75 163 ARG A N 1
ATOM 1269 C CA . ARG A 1 163 ? 13.564 -1.390 7.495 1.00 84.75 163 ARG A CA 1
ATOM 1270 C C . ARG A 1 163 ? 14.435 -0.821 6.388 1.00 84.75 163 ARG A C 1
ATOM 1272 O O . ARG A 1 163 ? 14.553 0.394 6.286 1.00 84.75 163 ARG A O 1
ATOM 1279 N N . SER A 1 164 ? 15.019 -1.691 5.566 1.00 86.88 164 SER A N 1
ATOM 1280 C CA . SER A 1 164 ? 15.925 -1.313 4.478 1.00 86.88 164 SER A CA 1
ATOM 1281 C C . SER A 1 164 ? 15.231 -0.350 3.520 1.00 86.88 164 SER A C 1
ATOM 1283 O O . SER A 1 164 ? 15.742 0.720 3.193 1.00 86.88 164 SER A O 1
ATOM 1285 N N . MET A 1 165 ? 13.990 -0.678 3.170 1.00 84.31 165 MET A N 1
ATOM 1286 C CA . MET A 1 165 ? 13.211 0.115 2.239 1.00 84.31 165 MET A CA 1
ATOM 1287 C C . MET A 1 165 ? 12.568 1.345 2.906 1.00 84.31 165 MET A C 1
ATOM 1289 O O . MET A 1 165 ? 12.491 2.403 2.292 1.00 84.31 165 MET A O 1
ATOM 1293 N N . GLY A 1 166 ? 12.135 1.242 4.166 1.00 80.56 166 GLY A N 1
ATOM 1294 C CA . GLY A 1 166 ? 11.550 2.357 4.915 1.00 80.56 166 GLY A CA 1
ATOM 1295 C C . GLY A 1 166 ? 12.561 3.458 5.230 1.00 80.56 166 GLY A C 1
ATOM 1296 O O . GLY A 1 166 ? 12.233 4.638 5.108 1.00 80.56 166 GLY A O 1
ATOM 1297 N N . HIS A 1 167 ? 13.806 3.098 5.552 1.00 80.38 167 HIS A N 1
ATOM 1298 C CA . HIS A 1 167 ? 14.871 4.064 5.825 1.00 80.38 167 HIS A CA 1
ATOM 1299 C C . HIS A 1 167 ? 15.153 4.966 4.613 1.00 80.38 167 HIS A C 1
ATOM 1301 O O . HIS A 1 167 ? 15.314 6.174 4.773 1.00 80.38 167 HIS A O 1
ATOM 1307 N N . ALA A 1 168 ? 15.078 4.422 3.390 1.00 73.06 168 ALA A N 1
ATOM 1308 C CA . ALA A 1 168 ? 15.179 5.207 2.154 1.00 73.06 168 ALA A CA 1
ATOM 1309 C C . ALA A 1 168 ? 14.093 6.300 2.028 1.00 73.06 168 ALA A C 1
ATOM 1311 O O . ALA A 1 168 ? 14.268 7.268 1.291 1.00 73.06 168 ALA A O 1
ATOM 1312 N N . HIS A 1 169 ? 12.994 6.176 2.780 1.00 75.12 169 HIS A N 1
ATOM 1313 C CA . HIS A 1 169 ? 11.889 7.133 2.836 1.00 75.12 169 HIS A CA 1
ATOM 1314 C C . HIS A 1 169 ? 11.777 7.869 4.179 1.00 75.12 169 HIS A C 1
ATOM 1316 O O . HIS A 1 169 ? 10.756 8.508 4.432 1.00 75.12 169 HIS A O 1
ATOM 1322 N N . GLY A 1 170 ? 12.812 7.811 5.025 1.00 73.06 170 GLY A N 1
ATOM 1323 C CA . GLY A 1 170 ? 12.835 8.486 6.327 1.00 73.06 170 GLY A CA 1
ATOM 1324 C C . GLY A 1 170 ? 11.942 7.826 7.379 1.00 73.06 170 GLY A C 1
ATOM 1325 O O . GLY A 1 170 ? 11.435 8.501 8.274 1.00 73.06 170 GLY A O 1
ATOM 1326 N N . ILE A 1 171 ? 11.704 6.518 7.258 1.00 74.25 171 ILE A N 1
ATOM 1327 C CA . ILE A 1 171 ? 10.851 5.756 8.173 1.00 74.25 171 ILE A CA 1
ATOM 1328 C C . ILE A 1 171 ? 11.728 4.896 9.065 1.00 74.25 171 ILE A C 1
ATOM 1330 O O . ILE A 1 171 ? 12.012 3.736 8.770 1.00 74.25 171 ILE A O 1
ATOM 1334 N N . ASP A 1 172 ? 12.107 5.477 10.198 1.00 67.06 172 ASP A N 1
ATOM 1335 C CA . ASP A 1 172 ? 12.910 4.791 11.212 1.00 67.06 172 ASP A CA 1
ATOM 1336 C C . ASP A 1 172 ? 12.041 4.069 12.254 1.00 67.06 172 ASP A C 1
ATOM 1338 O O . ASP A 1 172 ? 12.517 3.193 12.979 1.00 67.06 172 ASP A O 1
ATOM 1342 N N . ARG A 1 173 ? 10.751 4.423 12.344 1.00 67.19 173 ARG A N 1
ATOM 1343 C CA . ARG A 1 173 ? 9.771 3.794 13.241 1.00 67.19 173 ARG A CA 1
ATOM 1344 C C . ARG A 1 173 ? 8.411 3.696 12.560 1.00 67.19 173 ARG A C 1
ATOM 1346 O O . ARG A 1 173 ? 7.862 4.697 12.112 1.00 67.19 173 ARG A O 1
ATOM 1353 N N . HIS A 1 174 ? 7.861 2.490 12.525 1.00 72.69 174 HIS A N 1
ATOM 1354 C CA . HIS A 1 174 ? 6.484 2.208 12.137 1.00 72.69 174 HIS A CA 1
ATOM 1355 C C . HIS A 1 174 ? 5.802 1.439 13.270 1.00 72.69 174 HIS A C 1
ATOM 1357 O O . HIS A 1 174 ? 6.473 0.763 14.048 1.00 72.69 174 HIS A O 1
ATOM 1363 N N . GLN A 1 175 ? 4.483 1.558 13.370 1.00 77.94 175 GLN A N 1
ATOM 1364 C CA . GLN A 1 175 ? 3.675 0.806 14.328 1.00 77.94 175 GLN A CA 1
ATOM 1365 C C . GLN A 1 175 ? 2.787 -0.176 13.554 1.00 77.94 175 GLN A C 1
ATOM 1367 O O . GLN A 1 175 ? 2.308 0.159 12.471 1.00 77.94 175 GLN A O 1
ATOM 1372 N N . SER A 1 176 ? 2.583 -1.394 14.054 1.00 78.81 176 SER A N 1
ATOM 1373 C CA . SER A 1 176 ? 1.612 -2.316 13.448 1.00 78.81 176 SER A CA 1
ATOM 1374 C C . SER A 1 176 ? 0.179 -1.958 13.865 1.00 78.81 176 SER A C 1
ATOM 1376 O O . SER A 1 176 ? -0.034 -1.278 14.874 1.00 78.81 176 SER A O 1
ATOM 1378 N N . LEU A 1 177 ? -0.833 -2.425 13.125 1.00 80.00 177 LEU A N 1
ATOM 1379 C CA . LEU A 1 177 ? -2.223 -2.283 13.581 1.00 80.00 177 LEU A CA 1
ATOM 1380 C C . LEU A 1 177 ? -2.443 -3.017 14.908 1.00 80.00 177 LEU A C 1
ATOM 1382 O O . LEU A 1 177 ? -3.190 -2.536 15.758 1.00 80.00 177 LEU A O 1
ATOM 1386 N N . VAL A 1 178 ? -1.775 -4.153 15.104 1.00 81.00 178 VAL A N 1
ATOM 1387 C CA . VAL A 1 178 ? -1.850 -4.920 16.352 1.00 81.00 178 VAL A CA 1
ATOM 1388 C C . VAL A 1 178 ? -1.304 -4.109 17.528 1.00 81.00 178 VAL A C 1
ATOM 1390 O O . VAL A 1 178 ? -1.980 -3.984 18.546 1.00 81.00 178 VAL A O 1
ATOM 1393 N N . ASP A 1 179 ? -0.140 -3.476 17.374 1.00 81.50 179 ASP A N 1
ATOM 1394 C CA . ASP A 1 179 ? 0.448 -2.614 18.410 1.00 81.50 179 ASP A CA 1
ATOM 1395 C C . ASP A 1 179 ? -0.399 -1.370 18.689 1.00 81.50 179 ASP A C 1
ATOM 1397 O O . ASP A 1 179 ? -0.371 -0.808 19.787 1.00 81.50 179 ASP A O 1
ATOM 1401 N N . PHE A 1 180 ? -1.118 -0.880 17.681 1.00 86.25 180 PHE A N 1
ATOM 1402 C CA . PHE A 1 180 ? -2.036 0.234 17.854 1.00 86.25 180 PHE A CA 1
ATOM 1403 C C . PHE A 1 180 ? -3.236 -0.177 18.716 1.00 86.25 180 PHE A C 1
ATOM 1405 O O . PHE A 1 180 ? -3.510 0.470 19.728 1.00 86.25 180 PHE A O 1
ATOM 1412 N N . PHE A 1 181 ? -3.908 -1.274 18.367 1.00 88.06 181 PHE A N 1
ATOM 1413 C CA . PHE A 1 181 ? -5.114 -1.739 19.059 1.00 88.06 181 PHE A CA 1
ATOM 1414 C C . PHE A 1 181 ? -4.843 -2.456 20.389 1.00 88.06 181 PHE A C 1
ATOM 1416 O O . PHE A 1 181 ? -5.748 -2.556 21.215 1.00 88.06 181 PHE A O 1
ATOM 1423 N N . SER A 1 182 ? -3.609 -2.893 20.654 1.00 87.19 182 SER A N 1
ATOM 1424 C CA . SER A 1 182 ? -3.212 -3.373 21.986 1.00 87.19 182 SER A CA 1
ATOM 1425 C C . SER A 1 182 ? -3.272 -2.263 23.039 1.00 87.19 182 SER A C 1
ATOM 1427 O O . SER A 1 182 ? -3.601 -2.521 24.194 1.00 87.19 182 SER A O 1
ATOM 1429 N N . ASN A 1 183 ? -3.006 -1.021 22.622 1.00 88.44 183 ASN A N 1
ATOM 1430 C CA . ASN A 1 183 ? -3.053 0.167 23.473 1.00 88.44 183 ASN A CA 1
ATOM 1431 C C . ASN A 1 183 ? -4.354 0.969 23.313 1.00 88.44 183 ASN A C 1
ATOM 1433 O O . ASN A 1 183 ? -4.692 1.762 24.188 1.00 88.44 183 ASN A O 1
ATOM 1437 N N . ASN A 1 184 ? -5.078 0.771 22.208 1.00 89.44 184 ASN A N 1
ATOM 1438 C CA . ASN A 1 184 ? -6.327 1.462 21.887 1.00 89.44 184 ASN A CA 1
ATOM 1439 C C . ASN A 1 184 ? -7.400 0.434 21.492 1.00 89.44 184 ASN A C 1
ATOM 1441 O O . ASN A 1 184 ? -7.649 0.256 20.297 1.00 89.44 184 ASN A O 1
ATOM 1445 N N . PRO A 1 185 ? -8.009 -0.280 22.460 1.00 90.81 185 PRO A N 1
ATOM 1446 C CA . PRO A 1 185 ? -8.981 -1.326 22.163 1.00 90.81 185 PRO A CA 1
ATOM 1447 C C . PRO A 1 185 ? -10.133 -0.822 21.278 1.00 90.81 185 PRO A C 1
ATOM 1449 O O . PRO A 1 185 ? -10.513 0.348 21.387 1.00 90.81 185 PRO A O 1
ATOM 1452 N N . PRO A 1 186 ? -10.716 -1.681 20.422 1.00 92.62 186 PRO A N 1
ATOM 1453 C CA . PRO A 1 186 ? -11.830 -1.279 19.571 1.00 92.62 186 PRO A CA 1
ATOM 1454 C C . PRO A 1 186 ? -13.028 -0.767 20.386 1.00 92.62 186 PRO A C 1
ATOM 1456 O O . PRO A 1 186 ? -13.406 -1.374 21.389 1.00 92.62 186 PRO A O 1
ATOM 1459 N N . LEU A 1 187 ? -13.625 0.340 19.943 1.00 94.44 187 LEU A N 1
ATOM 1460 C CA . LEU A 1 187 ? -14.742 1.015 20.601 1.00 94.44 187 LEU A CA 1
ATOM 1461 C C . LEU A 1 187 ? -16.102 0.465 20.167 1.00 94.44 187 LEU A C 1
ATOM 1463 O O . LEU A 1 187 ? -17.028 0.468 20.968 1.00 94.44 187 LEU A O 1
ATOM 1467 N N . LEU A 1 188 ? -16.224 0.001 18.921 1.00 94.62 188 LEU A N 1
ATOM 1468 C CA . LEU A 1 188 ? -17.503 -0.346 18.287 1.00 94.62 188 LEU A CA 1
ATOM 1469 C C . LEU A 1 188 ? -17.800 -1.854 18.299 1.00 94.62 188 LEU A C 1
ATOM 1471 O O . LEU A 1 188 ? -18.616 -2.357 17.518 1.00 94.62 188 LEU A O 1
ATOM 1475 N N . ILE A 1 189 ? -17.099 -2.611 19.149 1.00 91.50 189 ILE A N 1
ATOM 1476 C CA . ILE A 1 189 ? -17.125 -4.078 19.131 1.00 91.50 189 ILE A CA 1
ATOM 1477 C C . ILE A 1 189 ? -18.510 -4.666 19.418 1.00 91.50 189 ILE A C 1
ATOM 1479 O O . ILE A 1 189 ? -18.851 -5.745 18.918 1.00 91.50 189 ILE A O 1
ATOM 1483 N N . ASN A 1 190 ? -19.311 -3.962 20.219 1.00 91.06 190 ASN A N 1
ATOM 1484 C CA . ASN A 1 190 ? -20.649 -4.397 20.601 1.00 91.06 190 ASN A CA 1
ATOM 1485 C C . ASN A 1 190 ? -21.691 -3.999 19.548 1.00 91.06 190 ASN A C 1
ATOM 1487 O O . ASN A 1 190 ? -22.670 -4.716 19.359 1.00 91.06 190 ASN A O 1
ATOM 1491 N N . GLU A 1 191 ? -21.444 -2.904 18.838 1.00 94.31 191 GLU A N 1
ATOM 1492 C CA . GLU A 1 191 ? -22.311 -2.282 17.848 1.00 94.31 191 GLU A CA 1
ATOM 1493 C C . GLU A 1 191 ? -22.180 -2.979 16.489 1.00 94.31 191 GLU A C 1
ATOM 1495 O O . GLU A 1 191 ? -23.178 -3.387 15.898 1.00 94.31 191 GLU A O 1
ATOM 1500 N N . LEU A 1 192 ? -20.948 -3.185 16.006 1.00 91.00 192 LEU A N 1
ATOM 1501 C CA . LEU A 1 192 ? -20.679 -3.836 14.714 1.00 91.00 192 LEU A CA 1
ATOM 1502 C C . LEU A 1 192 ? -20.775 -5.368 14.783 1.00 91.00 192 LEU A C 1
ATOM 1504 O O . LEU A 1 192 ? -20.934 -6.045 13.761 1.00 91.00 192 LEU A O 1
ATOM 1508 N N . GLY A 1 193 ? -20.673 -5.925 15.988 1.00 88.25 193 GLY A N 1
ATOM 1509 C CA . GLY A 1 193 ? -20.728 -7.356 16.242 1.00 88.25 193 GLY A CA 1
ATOM 1510 C C . GLY A 1 193 ? -19.397 -8.083 16.023 1.00 88.25 193 GLY A C 1
ATOM 1511 O O . GLY A 1 193 ? -18.567 -7.755 15.178 1.00 88.25 193 GLY A O 1
ATOM 1512 N N . LYS A 1 194 ? -19.220 -9.164 16.783 1.00 87.38 194 LYS A N 1
ATOM 1513 C CA . LYS A 1 194 ? -17.937 -9.868 16.969 1.00 87.38 194 LYS A CA 1
ATOM 1514 C C . LYS A 1 194 ? -17.301 -10.427 15.698 1.00 87.38 194 LYS A C 1
ATOM 1516 O O . LYS A 1 194 ? -16.084 -10.399 15.558 1.00 87.38 194 LYS A O 1
ATOM 1521 N N . HIS A 1 195 ? -18.116 -10.867 14.743 1.00 85.56 195 HIS A N 1
ATOM 1522 C CA . HIS A 1 195 ? -17.656 -11.423 13.468 1.00 85.56 195 HIS A CA 1
ATOM 1523 C C . HIS A 1 195 ? -16.847 -10.424 12.616 1.00 85.56 195 HIS A C 1
ATOM 1525 O O . HIS A 1 195 ? -16.116 -10.821 11.703 1.00 85.56 195 HIS A O 1
ATOM 1531 N N . ARG A 1 196 ? -16.933 -9.124 12.933 1.00 87.00 196 ARG A N 1
ATOM 1532 C CA . ARG A 1 196 ? -16.170 -8.032 12.312 1.00 87.00 196 ARG A CA 1
ATOM 1533 C C . ARG A 1 196 ? -14.793 -7.800 12.934 1.00 87.00 196 ARG A C 1
ATOM 1535 O O . ARG A 1 196 ? -14.112 -6.877 12.500 1.00 87.00 196 ARG A O 1
ATOM 1542 N N . TYR A 1 197 ? -14.364 -8.636 13.881 1.00 86.62 197 TYR A N 1
ATOM 1543 C CA . TYR A 1 197 ? -13.094 -8.488 14.596 1.00 86.62 197 TYR A CA 1
ATOM 1544 C C . TYR A 1 197 ? -12.285 -9.786 14.604 1.00 86.62 197 TYR A C 1
ATOM 1546 O O . TYR A 1 197 ? -12.834 -10.891 14.682 1.00 86.62 197 TYR A O 1
ATOM 1554 N N . TRP A 1 198 ? -10.967 -9.651 14.496 1.00 86.00 198 TRP A N 1
ATOM 1555 C CA . TRP A 1 198 ? -10.009 -10.711 14.786 1.00 86.00 198 TRP A CA 1
ATOM 1556 C C . TRP A 1 198 ? -9.576 -10.622 16.253 1.00 86.00 198 TRP A C 1
ATOM 1558 O O . TRP A 1 198 ? -9.408 -9.527 16.781 1.00 86.00 198 TRP A O 1
ATOM 1568 N N . SER A 1 199 ? -9.349 -11.770 16.885 1.00 86.12 199 SER A N 1
ATOM 1569 C CA . SER A 1 199 ? -8.474 -11.915 18.051 1.00 86.12 199 SER A CA 1
ATOM 1570 C C . SER A 1 199 ? -7.126 -12.422 17.556 1.00 86.12 199 SER A C 1
ATOM 1572 O O . SER A 1 199 ? -7.093 -13.391 16.794 1.00 86.12 199 SER A O 1
ATOM 1574 N N . ILE A 1 200 ? -6.042 -11.768 17.958 1.00 82.19 200 ILE A N 1
ATOM 1575 C CA . ILE A 1 200 ? -4.674 -12.095 17.559 1.00 82.19 200 ILE A CA 1
ATOM 1576 C C . ILE A 1 200 ? -3.897 -12.546 18.786 1.00 82.19 200 ILE A C 1
ATOM 1578 O O . ILE A 1 200 ? -3.691 -11.756 19.709 1.00 82.19 200 ILE A O 1
ATOM 1582 N N . ASP A 1 201 ? -3.488 -13.814 18.797 1.00 81.75 201 ASP A N 1
ATOM 1583 C CA . ASP A 1 201 ? -2.716 -14.386 19.900 1.00 81.75 201 ASP A CA 1
ATOM 1584 C C . ASP A 1 201 ? -1.265 -13.858 19.920 1.00 81.75 201 ASP A C 1
ATOM 1586 O O . ASP A 1 201 ? -0.788 -13.199 18.993 1.00 81.75 201 ASP A O 1
ATOM 1590 N N . ASN A 1 202 ? -0.510 -14.196 20.968 1.00 81.69 202 ASN A N 1
ATOM 1591 C CA . ASN A 1 202 ? 0.895 -13.781 21.108 1.00 81.69 202 ASN A CA 1
ATOM 1592 C C . ASN A 1 202 ? 1.837 -14.386 20.046 1.00 81.69 202 ASN A C 1
ATOM 1594 O O . ASN A 1 202 ? 3.010 -14.022 19.984 1.00 81.69 202 ASN A O 1
ATOM 1598 N N . ARG A 1 203 ? 1.356 -15.340 19.241 1.00 77.88 203 ARG A N 1
ATOM 1599 C CA . ARG A 1 203 ? 2.081 -15.946 18.118 1.00 77.88 203 ARG A CA 1
ATOM 1600 C C . ARG A 1 203 ? 1.674 -15.320 16.776 1.00 77.88 203 ARG A C 1
ATOM 1602 O O . ARG A 1 203 ? 2.216 -15.714 15.749 1.00 77.88 203 ARG A O 1
ATOM 1609 N N . GLY A 1 204 ? 0.755 -14.352 16.778 1.00 76.25 204 GLY A N 1
ATOM 1610 C CA . GLY A 1 204 ? 0.237 -13.686 15.588 1.00 76.25 204 GLY A CA 1
ATOM 1611 C C . GLY A 1 204 ? -0.885 -14.441 14.874 1.00 76.25 204 GLY A C 1
ATOM 1612 O O . GLY A 1 204 ? -1.304 -14.010 13.800 1.00 76.25 204 GLY A O 1
ATOM 1613 N N . HIS A 1 205 ? -1.391 -15.548 15.428 1.00 78.19 205 HIS A N 1
ATOM 1614 C CA . HIS A 1 205 ? -2.512 -16.271 14.833 1.00 78.19 205 HIS A CA 1
ATOM 1615 C C . HIS A 1 205 ? -3.810 -15.510 15.020 1.00 78.19 205 HIS A C 1
ATOM 1617 O O . HIS A 1 205 ? -4.125 -15.025 16.107 1.00 78.19 205 HIS A O 1
ATOM 1623 N N . ARG A 1 206 ? -4.600 -15.476 13.951 1.00 78.94 206 ARG A N 1
ATOM 1624 C CA . ARG A 1 206 ? -5.910 -14.843 13.944 1.00 78.94 206 ARG A CA 1
ATOM 1625 C C . ARG A 1 206 ? -7.012 -15.860 14.159 1.00 78.94 206 ARG A C 1
ATOM 1627 O O . ARG A 1 206 ? -7.086 -16.881 13.473 1.00 78.94 206 ARG A O 1
ATOM 1634 N N . HIS A 1 207 ? -7.928 -15.492 15.036 1.00 81.19 207 HIS A N 1
ATOM 1635 C CA . HIS A 1 207 ? -9.172 -16.196 15.291 1.00 81.19 207 HIS A CA 1
ATOM 1636 C C . HIS A 1 207 ? -10.326 -15.215 15.167 1.00 81.19 207 HIS A C 1
ATOM 1638 O O . HIS A 1 207 ? -10.184 -14.030 15.471 1.00 81.19 207 HIS A O 1
ATOM 1644 N N . GLU A 1 208 ? -11.482 -15.681 14.709 1.00 82.31 208 GLU A N 1
ATOM 1645 C CA . GLU A 1 208 ? -12.680 -14.858 14.803 1.00 82.31 208 GLU A CA 1
ATOM 1646 C C . GLU A 1 208 ? -12.948 -14.517 16.272 1.00 82.31 208 GLU A C 1
ATOM 1648 O O . GLU A 1 208 ? -12.867 -15.383 17.146 1.00 82.31 208 GLU A O 1
ATOM 1653 N N . TYR A 1 209 ? -13.199 -13.238 16.550 1.00 83.50 209 TYR A N 1
ATOM 1654 C CA . TYR A 1 209 ? -13.329 -12.776 17.921 1.00 83.50 209 TYR A CA 1
ATOM 1655 C C . TYR A 1 209 ? -14.508 -13.460 18.632 1.00 83.50 209 TYR A C 1
ATOM 1657 O O . TYR A 1 209 ? -15.643 -13.465 18.150 1.00 83.50 209 TYR A O 1
ATOM 1665 N N . SER A 1 210 ? -14.239 -14.010 19.818 1.00 79.44 210 SER A N 1
ATOM 1666 C CA . SER A 1 210 ? -15.224 -14.664 20.685 1.00 79.44 210 SER A CA 1
ATOM 1667 C C . SER A 1 210 ? -15.220 -14.036 22.091 1.00 79.44 210 SER A C 1
ATOM 1669 O O . SER A 1 210 ? -14.449 -13.124 22.370 1.00 79.44 210 SER A O 1
ATOM 1671 N N . ARG A 1 211 ? -16.129 -14.450 22.993 1.00 68.06 211 ARG A N 1
ATOM 1672 C CA . ARG A 1 211 ? -16.282 -13.843 24.342 1.00 68.06 211 ARG A CA 1
ATOM 1673 C C . ARG A 1 211 ? -15.033 -13.939 25.234 1.00 68.06 211 ARG A C 1
ATOM 1675 O O . ARG A 1 211 ? -14.951 -13.156 26.173 1.00 68.06 211 ARG A O 1
ATOM 1682 N N . HIS A 1 212 ? -14.097 -14.839 24.944 1.00 61.38 212 HIS A N 1
ATOM 1683 C CA . HIS A 1 212 ? -12.888 -15.057 25.738 1.00 61.38 212 HIS A CA 1
ATOM 1684 C C . HIS A 1 212 ? -11.646 -14.860 24.857 1.00 61.38 212 HIS A C 1
ATOM 1686 O O . HIS A 1 212 ? -11.141 -15.838 24.310 1.00 61.38 212 HIS A O 1
ATOM 1692 N N . PRO A 1 213 ? -11.197 -13.614 24.623 1.00 62.91 213 PRO A N 1
ATOM 1693 C CA . PRO A 1 213 ? -9.989 -13.391 23.845 1.00 62.91 213 PRO A CA 1
ATOM 1694 C C . PRO A 1 213 ? -8.748 -13.711 24.681 1.00 62.91 213 PRO A C 1
ATOM 1696 O O . PRO A 1 213 ? -8.452 -13.017 25.651 1.00 62.91 213 PRO A O 1
ATOM 1699 N N . ASP A 1 214 ? -7.989 -14.711 24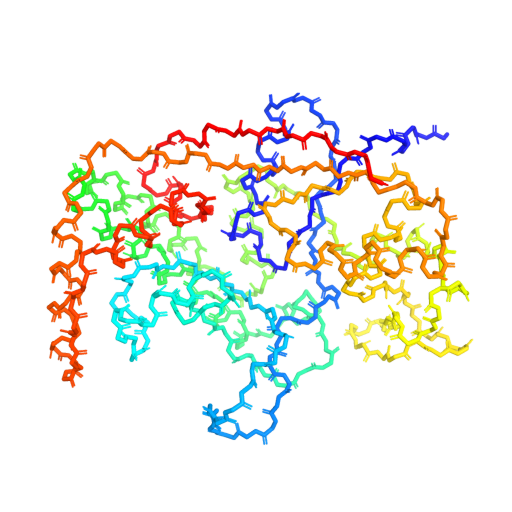.248 1.00 68.75 214 ASP A N 1
ATOM 1700 C CA . ASP A 1 214 ? -6.549 -14.719 24.476 1.00 68.75 214 ASP A CA 1
ATOM 1701 C C . ASP A 1 214 ? -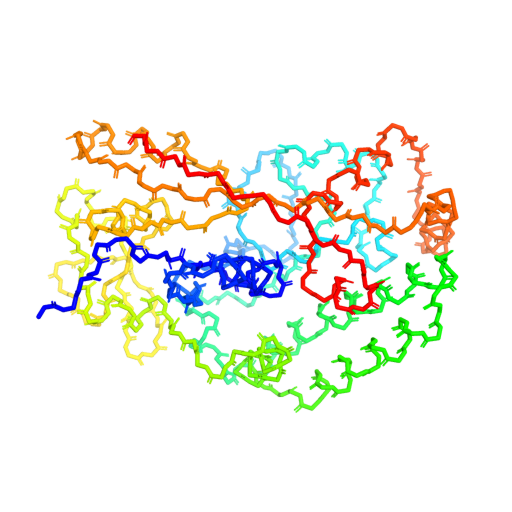5.926 -13.849 23.368 1.00 68.75 214 ASP A C 1
ATOM 1703 O O . ASP A 1 214 ? -5.887 -14.250 22.202 1.00 68.75 214 ASP A O 1
ATOM 1707 N N . GLY A 1 215 ? -5.502 -12.625 23.705 1.00 82.50 215 GLY A N 1
ATOM 1708 C CA . GLY A 1 215 ? -4.750 -11.747 22.797 1.00 82.50 215 GLY A CA 1
ATOM 1709 C C . GLY A 1 215 ? -5.385 -10.389 22.471 1.00 82.50 215 GLY A C 1
ATOM 1710 O O . GLY A 1 215 ? -6.293 -9.915 23.154 1.00 82.50 215 GLY A O 1
ATOM 1711 N N . VAL A 1 216 ? -4.858 -9.735 21.430 1.00 87.44 216 VAL A N 1
ATOM 1712 C CA . VAL A 1 216 ? -5.253 -8.383 20.998 1.00 87.44 216 VAL A CA 1
ATOM 1713 C C . VAL A 1 216 ? -6.427 -8.462 20.030 1.00 87.44 216 VAL A C 1
ATOM 1715 O O . VAL A 1 216 ? -6.416 -9.257 19.093 1.00 87.44 216 VAL A O 1
ATOM 1718 N N . VAL A 1 217 ? -7.431 -7.608 20.216 1.00 89.19 217 VAL A N 1
ATOM 1719 C CA . VAL A 1 217 ? -8.589 -7.546 19.321 1.00 89.19 217 VAL A CA 1
ATOM 1720 C C . VAL A 1 217 ? -8.392 -6.447 18.288 1.00 89.19 217 VAL A C 1
ATOM 1722 O O . VAL A 1 217 ? -8.169 -5.296 18.651 1.00 89.19 217 VAL A O 1
ATOM 1725 N N . VAL A 1 218 ? -8.518 -6.785 17.006 1.00 86.50 218 VAL A N 1
ATOM 1726 C CA . VAL A 1 218 ? -8.370 -5.833 15.896 1.00 86.50 218 VAL A CA 1
ATOM 1727 C C . VAL A 1 218 ? -9.573 -5.898 14.950 1.00 86.50 218 VAL A C 1
ATOM 1729 O O . VAL A 1 218 ? -10.093 -6.986 14.685 1.00 86.50 218 VAL A O 1
ATOM 1732 N N . PRO A 1 219 ? -10.054 -4.763 14.419 1.00 86.44 219 PRO A N 1
ATOM 1733 C CA . PRO A 1 219 ? -11.153 -4.755 13.459 1.00 86.44 219 PRO A CA 1
ATOM 1734 C C . PRO A 1 219 ? -10.738 -5.323 12.096 1.00 86.44 219 PRO A C 1
ATOM 1736 O O . PRO A 1 219 ? -9.613 -5.131 11.642 1.00 86.44 219 PRO A O 1
ATOM 1739 N N . LYS A 1 220 ? -11.674 -5.998 11.420 1.00 80.50 220 LYS A N 1
ATOM 1740 C CA . LYS A 1 220 ? -11.505 -6.546 10.063 1.00 80.50 220 LYS A CA 1
ATOM 1741 C C . LYS A 1 220 ? -11.908 -5.522 9.007 1.00 80.50 220 LYS A C 1
ATOM 1743 O O . LYS A 1 220 ? -13.017 -4.979 9.086 1.00 80.50 220 LYS A O 1
ATOM 1748 N N . GLY A 1 221 ? -11.107 -5.364 7.953 1.00 75.00 221 GLY A N 1
ATOM 1749 C CA . GLY A 1 221 ? -11.477 -4.679 6.709 1.00 75.00 221 GLY A CA 1
ATOM 1750 C C . GLY A 1 221 ? -12.316 -3.412 6.911 1.00 75.00 221 GLY A C 1
ATOM 1751 O O . GLY A 1 221 ? -11.855 -2.409 7.445 1.00 75.00 221 GLY A O 1
ATOM 1752 N N . LYS A 1 222 ? -13.596 -3.453 6.515 1.00 75.75 222 LYS A N 1
ATOM 1753 C CA . LYS A 1 222 ? -14.498 -2.289 6.586 1.00 75.75 222 LYS A CA 1
ATOM 1754 C C . LYS A 1 222 ? -14.679 -1.714 7.996 1.00 75.75 222 LYS A C 1
ATOM 1756 O O . LYS A 1 222 ? -14.849 -0.503 8.103 1.00 75.75 222 LYS A O 1
ATOM 1761 N N . ALA A 1 223 ? -14.642 -2.552 9.036 1.00 83.62 223 ALA A N 1
ATOM 1762 C CA . ALA A 1 223 ? -14.817 -2.122 10.423 1.00 83.62 223 ALA A CA 1
ATOM 1763 C C . ALA A 1 223 ? -13.640 -1.272 10.919 1.00 83.62 223 ALA A C 1
ATOM 1765 O O . ALA A 1 223 ? -13.840 -0.401 11.758 1.00 83.62 223 ALA A O 1
ATOM 1766 N N . LEU A 1 224 ? -12.438 -1.462 10.357 1.00 85.19 224 LEU A N 1
ATOM 1767 C CA . LEU A 1 224 ? -11.242 -0.711 10.748 1.00 85.19 224 LEU A CA 1
ATOM 1768 C C . LEU A 1 224 ? -11.446 0.795 10.600 1.00 85.19 224 LEU A C 1
ATOM 1770 O O . LEU A 1 224 ? -11.078 1.561 11.481 1.00 85.19 224 LEU A O 1
ATOM 1774 N N . VAL A 1 225 ? -12.060 1.224 9.502 1.00 85.00 225 VAL A N 1
ATOM 1775 C CA . VAL A 1 225 ? -12.270 2.653 9.240 1.00 85.00 225 VAL A CA 1
ATOM 1776 C C . VAL A 1 225 ? -13.273 3.252 10.214 1.00 85.00 225 VAL A C 1
ATOM 1778 O O . VAL A 1 225 ? -13.039 4.345 10.716 1.00 85.00 225 VAL A O 1
ATOM 1781 N N . LEU A 1 226 ? -14.346 2.521 10.527 1.00 90.44 226 LEU A N 1
ATOM 1782 C CA . LEU A 1 226 ? -15.328 2.968 11.514 1.00 90.44 226 LEU A CA 1
ATOM 1783 C C . LEU A 1 226 ? -14.688 3.099 12.898 1.00 90.44 226 LEU A C 1
ATOM 1785 O O . LEU A 1 226 ? -14.888 4.110 13.560 1.00 90.44 226 LEU A O 1
ATOM 1789 N N . GLU A 1 227 ? -13.866 2.128 13.298 1.00 92.31 227 GLU A N 1
ATOM 1790 C CA . GLU A 1 227 ? -13.131 2.166 14.566 1.00 92.31 227 GLU A CA 1
ATOM 1791 C C . GLU A 1 227 ? -12.171 3.351 14.657 1.00 92.31 227 GLU A C 1
ATOM 1793 O O . GLU A 1 227 ? -12.181 4.089 15.640 1.00 92.31 227 GLU A O 1
ATOM 1798 N N . LEU A 1 228 ? -11.370 3.580 13.614 1.00 90.19 228 LEU A N 1
ATOM 1799 C CA . LEU A 1 228 ? -10.446 4.711 13.584 1.00 90.19 228 LEU A CA 1
ATOM 1800 C C . LEU A 1 228 ? -11.200 6.048 13.644 1.00 90.19 228 LEU A C 1
ATOM 1802 O O . LEU A 1 228 ? -10.824 6.928 14.417 1.00 90.19 228 LEU A O 1
ATOM 1806 N N . CYS A 1 229 ? -12.291 6.198 12.889 1.00 90.75 229 CYS A N 1
ATOM 1807 C CA . CYS A 1 229 ? -13.105 7.412 12.937 1.00 90.75 229 CYS A CA 1
ATOM 1808 C C . CYS A 1 229 ? -13.799 7.599 14.296 1.00 90.75 229 CYS A C 1
ATOM 1810 O O . CYS A 1 229 ? -13.834 8.722 14.799 1.00 90.75 229 CYS A O 1
ATOM 1812 N N . ALA A 1 230 ? -14.286 6.526 14.929 1.00 92.69 230 ALA A N 1
ATOM 1813 C CA . ALA A 1 230 ? -14.884 6.575 16.266 1.00 92.69 230 ALA A CA 1
ATOM 1814 C C . ALA A 1 230 ? -13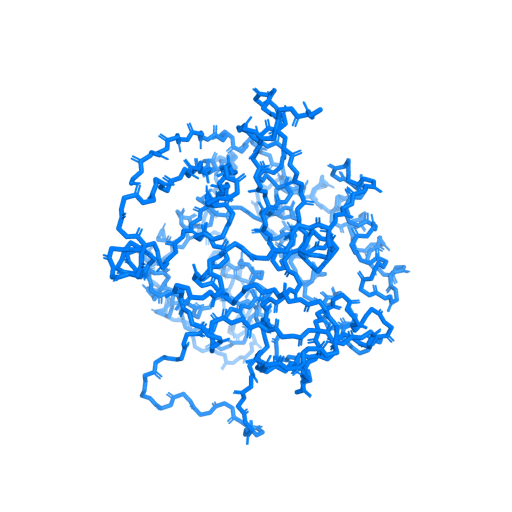.875 6.979 17.347 1.00 92.69 230 ALA A C 1
ATOM 1816 O O . ALA A 1 230 ? -14.223 7.699 18.278 1.00 92.69 230 ALA A O 1
ATOM 1817 N N . GLN A 1 231 ? -12.607 6.596 17.186 1.00 91.75 231 GLN A N 1
ATOM 1818 C CA . GLN A 1 231 ? -11.507 7.058 18.035 1.00 91.75 231 GLN A CA 1
ATOM 1819 C C . GLN A 1 231 ? -11.038 8.494 17.705 1.00 91.75 231 GLN A C 1
ATOM 1821 O O . GLN A 1 231 ? -10.105 9.003 18.325 1.00 91.75 231 GLN A O 1
ATOM 1826 N N . GLY A 1 232 ? -11.683 9.171 16.747 1.00 91.19 232 GLY A N 1
ATOM 1827 C CA . GLY A 1 232 ? -11.428 10.570 16.398 1.00 91.19 232 GLY A CA 1
ATOM 1828 C C . GLY A 1 232 ? -10.351 10.791 15.332 1.00 91.19 232 GLY A C 1
ATOM 1829 O O . GLY A 1 232 ? -10.016 11.949 15.052 1.00 91.19 232 GLY A O 1
ATOM 1830 N N . PHE A 1 233 ? -9.833 9.724 14.719 1.00 91.62 233 PHE A N 1
ATOM 1831 C CA . PHE A 1 233 ? -8.793 9.801 13.696 1.00 91.62 233 PHE A CA 1
ATOM 1832 C C . PHE A 1 233 ? -9.335 10.144 12.307 1.00 91.62 233 PHE A C 1
ATOM 1834 O O . PHE A 1 233 ? -10.491 9.879 11.970 1.00 91.62 233 PHE A O 1
ATOM 1841 N N . VAL A 1 234 ? -8.447 10.696 11.480 1.00 91.56 234 VAL A N 1
ATOM 1842 C CA . VAL A 1 234 ? -8.669 10.899 10.046 1.00 91.56 234 VAL A CA 1
ATOM 1843 C C . VAL A 1 234 ? -8.000 9.757 9.294 1.00 91.56 234 VAL A C 1
ATOM 1845 O O . VAL A 1 234 ? -6.802 9.538 9.458 1.00 91.56 234 VAL A O 1
ATOM 1848 N N . LEU A 1 235 ? -8.728 9.042 8.439 1.00 88.62 235 LEU A N 1
ATOM 1849 C CA . LEU A 1 235 ? -8.117 8.016 7.595 1.00 88.62 235 LEU A CA 1
ATOM 1850 C C . LEU A 1 235 ? -7.605 8.622 6.289 1.00 88.62 235 LEU A C 1
ATOM 1852 O O . LEU A 1 235 ? -8.395 9.120 5.487 1.00 88.62 235 LEU A O 1
ATOM 1856 N N . ALA A 1 236 ? -6.304 8.506 6.032 1.00 87.56 236 ALA A N 1
ATOM 1857 C CA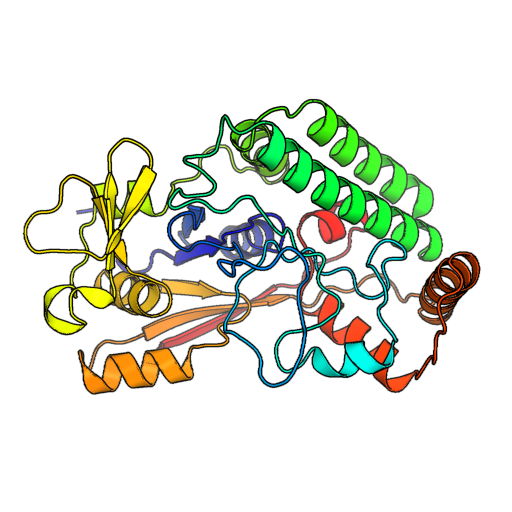 . ALA A 1 236 ? -5.724 8.867 4.746 1.00 87.56 236 ALA A CA 1
ATOM 1858 C C . ALA A 1 236 ? -5.676 7.684 3.771 1.00 87.56 236 ALA A C 1
ATOM 1860 O O . ALA A 1 236 ? -5.218 6.592 4.112 1.00 87.56 236 ALA A O 1
ATOM 1861 N N . TYR A 1 237 ? -6.100 7.913 2.527 1.00 82.12 237 TYR A N 1
ATOM 1862 C CA . TYR A 1 237 ? -6.216 6.864 1.514 1.00 82.12 237 TYR A CA 1
ATOM 1863 C C . TYR A 1 237 ? -5.964 7.393 0.095 1.00 82.12 237 TYR A C 1
ATOM 1865 O O . TYR A 1 237 ? -6.209 8.558 -0.191 1.00 82.12 237 TYR A O 1
ATOM 1873 N N . THR A 1 238 ? -5.504 6.531 -0.817 1.00 74.75 238 THR A N 1
ATOM 1874 C CA . THR A 1 238 ? -5.393 6.836 -2.266 1.00 74.75 238 THR A CA 1
ATOM 1875 C C . THR A 1 238 ? -6.579 6.330 -3.080 1.00 74.75 238 THR A C 1
ATOM 1877 O O . THR A 1 238 ? -6.935 6.890 -4.113 1.00 74.75 238 THR A O 1
ATOM 1880 N N . GLY A 1 239 ? -7.224 5.269 -2.605 1.00 70.69 239 GLY A N 1
ATOM 1881 C CA . GLY A 1 239 ? -8.517 4.804 -3.089 1.00 70.69 239 GLY A CA 1
ATOM 1882 C C . GLY A 1 239 ? -9.171 3.914 -2.040 1.00 70.69 239 GLY A C 1
ATOM 1883 O O . GLY A 1 239 ? -8.506 3.053 -1.470 1.00 70.69 239 GLY A O 1
ATOM 1884 N N . LEU A 1 240 ? -10.460 4.130 -1.779 1.00 70.38 240 LEU A N 1
ATOM 1885 C CA . LEU A 1 240 ? -11.228 3.385 -0.783 1.00 70.38 240 LEU A CA 1
ATOM 1886 C C . LEU A 1 240 ? -12.388 2.673 -1.479 1.00 70.38 240 LEU A C 1
ATOM 1888 O O . LEU A 1 240 ? -13.534 3.099 -1.420 1.00 70.38 240 LEU A O 1
ATOM 1892 N N . GLY A 1 241 ? -12.076 1.585 -2.191 1.00 66.69 241 GLY A N 1
ATOM 1893 C CA . GLY A 1 241 ? -13.029 0.881 -3.067 1.00 66.69 241 GLY A CA 1
ATOM 1894 C C . GLY A 1 241 ? -14.235 0.242 -2.362 1.00 66.69 241 GLY A C 1
ATOM 1895 O O . GLY A 1 241 ? -15.084 -0.350 -3.018 1.00 66.69 241 GLY A O 1
ATOM 1896 N N . TYR A 1 242 ? -14.309 0.335 -1.036 1.00 71.69 242 TYR A N 1
ATOM 1897 C CA . TYR A 1 242 ? -15.416 -0.145 -0.217 1.00 71.69 242 TYR A CA 1
ATOM 1898 C C . TYR A 1 242 ? -16.090 0.970 0.596 1.00 71.69 242 TYR A C 1
ATOM 1900 O O . TYR A 1 242 ? -16.809 0.641 1.536 1.00 71.69 242 TYR A O 1
ATOM 1908 N N . LEU A 1 243 ? -15.856 2.251 0.278 1.00 80.00 243 LEU A N 1
ATOM 1909 C CA . LEU A 1 243 ? -16.421 3.384 1.023 1.00 80.00 243 LEU A CA 1
ATOM 1910 C C . LEU A 1 243 ? -17.952 3.308 1.115 1.00 80.00 243 LEU A C 1
ATOM 1912 O O . LEU A 1 243 ? -18.485 3.395 2.215 1.00 80.00 243 LEU A O 1
ATOM 1916 N N . ASP A 1 244 ? -18.649 3.021 0.013 1.00 81.31 244 ASP A N 1
ATOM 1917 C CA . ASP A 1 244 ? -20.116 2.870 0.018 1.00 81.31 244 ASP A CA 1
ATOM 1918 C C . ASP A 1 244 ? -20.562 1.787 1.006 1.00 81.31 244 ASP A C 1
ATOM 1920 O O . ASP A 1 244 ? -21.405 2.001 1.868 1.00 81.31 244 ASP A O 1
ATOM 1924 N N . LYS A 1 245 ? -19.885 0.636 0.973 1.00 81.06 245 LYS A N 1
ATOM 1925 C CA . LYS A 1 245 ? -20.132 -0.477 1.896 1.00 81.06 245 LYS A CA 1
ATOM 1926 C C . LYS A 1 245 ? -19.787 -0.134 3.360 1.00 81.06 245 LYS A C 1
ATOM 1928 O O . LYS A 1 245 ? -20.213 -0.853 4.263 1.00 81.06 245 LYS A O 1
ATOM 1933 N N . GLN A 1 246 ? -18.940 0.866 3.612 1.00 84.56 246 GLN A N 1
ATOM 1934 C CA . GLN A 1 246 ? -18.634 1.361 4.961 1.00 84.56 246 GLN A CA 1
ATOM 1935 C C . GLN A 1 246 ? -19.674 2.352 5.447 1.00 84.56 246 GLN A C 1
ATOM 1937 O O . GLN A 1 246 ? -20.051 2.280 6.610 1.00 84.56 246 GLN A O 1
ATOM 1942 N N . ILE A 1 247 ? -20.141 3.223 4.556 1.00 89.94 247 ILE A N 1
ATOM 1943 C CA . ILE A 1 247 ? -21.275 4.116 4.778 1.00 89.94 247 ILE A CA 1
ATOM 1944 C C . ILE A 1 247 ? -22.517 3.290 5.122 1.00 89.94 247 ILE A C 1
ATOM 1946 O O . ILE A 1 247 ? -23.110 3.516 6.167 1.00 89.94 247 ILE A O 1
ATOM 1950 N N . GLU A 1 248 ? -22.824 2.249 4.343 1.00 91.94 248 GLU A N 1
ATOM 1951 C CA . GLU A 1 248 ? -23.914 1.308 4.640 1.00 91.94 248 GLU A CA 1
ATOM 1952 C C . GLU A 1 248 ? -23.762 0.673 6.031 1.00 91.94 248 GLU A C 1
ATOM 1954 O O . GLU A 1 248 ? -24.709 0.636 6.815 1.00 91.94 248 GLU A O 1
ATOM 1959 N N . LEU A 1 249 ? -22.557 0.187 6.362 1.00 90.69 249 LEU A N 1
ATOM 1960 C CA . LEU A 1 249 ? -22.285 -0.437 7.659 1.00 90.69 249 LEU A CA 1
ATOM 1961 C C . LEU A 1 249 ? -22.436 0.567 8.812 1.00 90.69 249 LEU A C 1
ATOM 1963 O O . LEU A 1 249 ? -22.996 0.233 9.853 1.00 90.69 249 LEU A O 1
ATOM 1967 N N . ARG A 1 250 ? -21.948 1.795 8.628 1.00 94.31 250 ARG A N 1
ATOM 1968 C CA . ARG A 1 250 ? -22.107 2.886 9.585 1.00 94.31 250 ARG A CA 1
ATOM 1969 C C . ARG A 1 250 ? -23.582 3.202 9.796 1.00 94.31 250 ARG A C 1
ATOM 1971 O O . ARG A 1 250 ? -24.033 3.186 10.932 1.00 94.31 250 ARG A O 1
ATOM 1978 N N . ASP A 1 251 ? -24.318 3.471 8.724 1.00 95.62 251 ASP A N 1
ATOM 1979 C CA . ASP A 1 251 ? -25.719 3.895 8.791 1.00 95.62 251 ASP A CA 1
ATOM 1980 C C . ASP A 1 251 ? -26.594 2.817 9.441 1.00 95.62 251 ASP A C 1
ATOM 1982 O O . ASP A 1 251 ? -27.534 3.131 10.169 1.00 95.62 251 ASP A O 1
ATOM 1986 N N . GLN A 1 252 ? -26.249 1.543 9.230 1.00 95.38 252 GLN A N 1
ATOM 1987 C CA . GLN A 1 252 ? -26.948 0.415 9.830 1.00 95.38 252 GLN A CA 1
ATOM 1988 C C . GLN A 1 252 ? -26.667 0.243 11.332 1.00 95.38 252 GLN A C 1
ATOM 1990 O O . GLN A 1 252 ? -27.595 -0.051 12.084 1.00 95.38 252 GLN A O 1
ATOM 1995 N N . TYR A 1 253 ? -25.408 0.345 11.770 1.00 94.94 253 TYR A N 1
ATOM 1996 C CA . TYR A 1 253 ? -25.005 -0.094 13.117 1.00 94.94 253 TYR A CA 1
ATOM 1997 C C . TYR A 1 253 ? -24.593 1.039 14.062 1.00 94.94 253 TYR A C 1
ATOM 1999 O O . TYR A 1 253 ? -24.727 0.900 15.274 1.00 94.94 253 TYR A O 1
ATOM 2007 N N . VAL A 1 254 ? -24.094 2.151 13.529 1.00 94.69 254 VAL A N 1
ATOM 2008 C CA . VAL A 1 254 ? -23.603 3.315 14.285 1.00 94.69 254 VAL A CA 1
ATOM 2009 C C . VAL A 1 254 ? -24.038 4.621 13.600 1.00 94.69 254 VAL A C 1
ATOM 2011 O O . VAL A 1 254 ? -23.194 5.417 13.169 1.00 94.69 254 VAL A O 1
ATOM 2014 N N . PRO A 1 255 ? -25.359 4.853 13.461 1.00 93.38 255 PRO A N 1
ATOM 2015 C CA . PRO A 1 255 ? -25.869 6.039 12.786 1.00 93.38 255 PRO A CA 1
ATOM 2016 C C . PRO A 1 255 ? -25.374 7.314 13.483 1.00 93.38 255 PRO A C 1
ATOM 2018 O O . PRO A 1 255 ? -25.431 7.435 14.705 1.00 93.38 255 PRO A O 1
ATOM 2021 N N . GLY A 1 256 ? -24.884 8.272 12.692 1.00 91.00 256 GLY A N 1
ATOM 2022 C CA . GLY A 1 256 ? -24.365 9.556 13.181 1.00 91.00 256 GLY A CA 1
ATOM 2023 C C . GLY A 1 256 ? -22.852 9.612 13.422 1.00 91.00 256 GLY A C 1
ATOM 2024 O O . GLY A 1 256 ? -22.328 10.696 13.676 1.00 91.00 256 GLY A O 1
ATOM 2025 N N . LEU A 1 257 ? -22.126 8.495 13.302 1.00 94.81 257 LEU A N 1
ATOM 2026 C CA . LEU A 1 257 ? -20.661 8.517 13.321 1.00 94.81 257 LEU A CA 1
ATOM 2027 C C . LEU A 1 257 ? -20.114 9.269 12.093 1.00 94.81 257 LEU A C 1
ATOM 2029 O O . LEU A 1 257 ? -20.297 8.829 10.963 1.00 94.81 257 LEU A O 1
ATOM 2033 N N . MET A 1 258 ? -19.387 10.367 12.299 1.00 93.25 258 MET A N 1
ATOM 2034 C CA . MET A 1 258 ? -18.755 11.100 11.194 1.00 93.25 258 MET A CA 1
ATOM 2035 C C . MET A 1 258 ? -17.543 10.341 10.648 1.00 93.25 258 MET A C 1
ATOM 2037 O O . MET A 1 258 ? -16.599 10.054 11.390 1.00 93.25 258 MET A O 1
ATOM 2041 N N . LEU A 1 259 ? -17.522 10.075 9.341 1.00 91.56 259 LEU A N 1
ATOM 2042 C CA . LEU A 1 259 ? -16.353 9.506 8.673 1.00 91.56 259 LEU A CA 1
ATOM 2043 C C . LEU A 1 259 ? -15.419 10.638 8.258 1.00 91.56 259 LEU A C 1
ATOM 2045 O O . LEU A 1 259 ? -15.704 11.385 7.324 1.00 91.56 259 LEU A O 1
ATOM 2049 N N . LYS A 1 260 ? -14.291 10.765 8.958 1.00 91.31 260 LYS A N 1
ATOM 2050 C CA . LYS A 1 260 ? -13.252 11.758 8.664 1.00 91.31 260 LYS A CA 1
ATOM 2051 C C . LYS A 1 260 ? -12.206 11.138 7.749 1.00 91.31 260 LYS A C 1
ATOM 2053 O O . LYS A 1 260 ? -11.429 10.282 8.178 1.00 91.31 260 LYS A O 1
ATOM 2058 N N . LEU A 1 261 ? -12.177 11.560 6.493 1.00 90.88 261 LEU A N 1
ATOM 2059 C CA . LEU A 1 261 ? -11.333 10.962 5.468 1.00 90.88 261 LEU A CA 1
ATOM 2060 C C . LEU A 1 261 ? -10.444 12.016 4.803 1.00 90.88 261 LEU A C 1
ATOM 2062 O O . LEU A 1 261 ? -10.874 13.130 4.522 1.00 90.88 261 LEU A O 1
ATOM 2066 N N . LEU A 1 262 ? -9.206 11.641 4.499 1.00 91.69 262 LEU A N 1
ATOM 2067 C CA . LEU A 1 262 ? -8.279 12.433 3.699 1.00 91.69 262 LEU A CA 1
ATOM 2068 C C . LEU A 1 262 ? -7.933 11.654 2.431 1.00 91.69 262 LEU A C 1
ATOM 2070 O O . LEU A 1 262 ? -7.136 10.715 2.450 1.00 91.69 262 LEU A O 1
ATOM 2074 N N . GLN A 1 263 ? -8.538 12.040 1.315 1.00 89.94 263 GLN A N 1
ATOM 2075 C CA . GLN A 1 263 ? -8.187 11.484 0.020 1.00 89.94 263 GLN A CA 1
ATOM 2076 C C . GLN A 1 263 ? -6.875 12.108 -0.458 1.00 89.94 263 GLN A C 1
ATOM 2078 O O . GLN A 1 263 ? -6.746 13.329 -0.534 1.00 89.94 263 GLN A O 1
ATOM 2083 N N . ILE A 1 264 ? -5.915 11.262 -0.812 1.00 87.81 264 ILE A N 1
ATOM 2084 C CA . ILE A 1 264 ? -4.611 11.651 -1.344 1.00 87.81 264 ILE A CA 1
ATOM 2085 C C . ILE A 1 264 ? -4.528 11.140 -2.772 1.00 87.81 264 ILE A C 1
ATOM 2087 O O . ILE A 1 264 ? -4.485 9.934 -3.005 1.00 87.81 264 ILE A O 1
ATOM 2091 N N . SER A 1 265 ? -4.510 12.053 -3.731 1.00 86.69 265 SER A N 1
ATOM 2092 C CA . SER A 1 265 ? -4.316 11.714 -5.141 1.00 86.69 265 SER A CA 1
ATOM 2093 C C . SER A 1 265 ? -2.931 12.154 -5.579 1.00 86.69 265 SER A C 1
ATOM 2095 O O . SER A 1 265 ? -2.441 13.184 -5.126 1.00 86.69 265 SER A O 1
ATOM 2097 N N . PHE A 1 266 ? -2.309 11.385 -6.463 1.00 84.38 266 PHE A N 1
ATOM 2098 C CA . P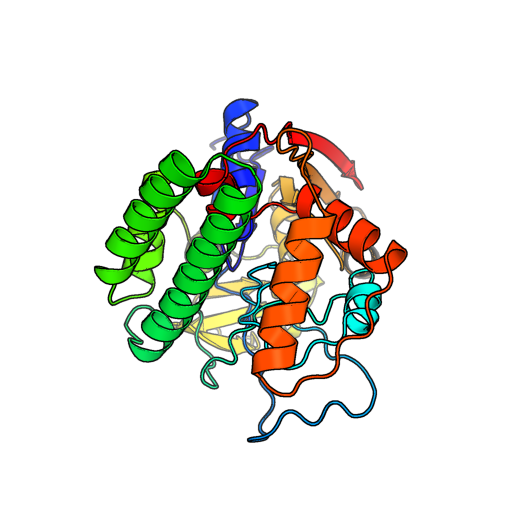HE A 1 266 ? -1.025 11.740 -7.051 1.00 84.38 266 PHE A CA 1
ATOM 2099 C C . PHE A 1 266 ? -1.233 12.012 -8.528 1.00 84.38 266 PHE A C 1
ATOM 2101 O O . PHE A 1 266 ? -1.866 11.213 -9.219 1.00 84.38 266 PHE A O 1
ATOM 2108 N N . VAL A 1 267 ? -0.699 13.132 -8.999 1.00 80.50 267 VAL A N 1
ATOM 2109 C CA . VAL A 1 267 ? -0.553 13.388 -10.427 1.00 80.50 267 VAL A CA 1
ATOM 2110 C C . VAL A 1 267 ? 0.921 13.233 -10.718 1.00 80.50 267 VAL A C 1
ATOM 2112 O O . VAL A 1 267 ? 1.689 14.191 -10.678 1.00 80.50 267 VAL A O 1
ATOM 2115 N N . TRP A 1 268 ? 1.323 11.989 -10.945 1.00 78.31 268 TRP A N 1
ATOM 2116 C CA . TRP A 1 268 ? 2.698 11.717 -11.297 1.00 78.31 268 TRP A CA 1
ATOM 2117 C C . TRP A 1 268 ? 2.888 11.916 -12.792 1.00 78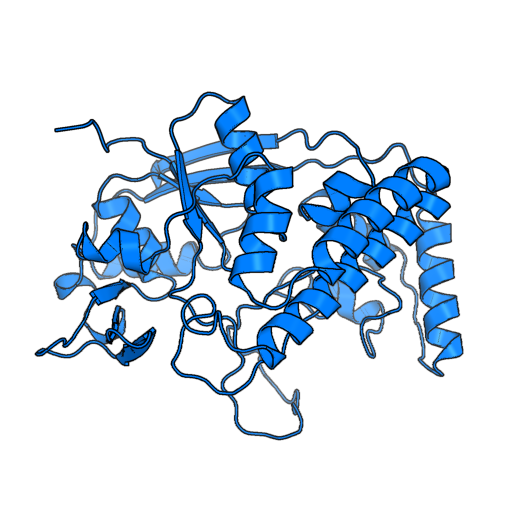.31 268 TRP A C 1
ATOM 2119 O O . TRP A 1 268 ? 2.272 11.235 -13.613 1.00 78.31 268 TRP A O 1
ATOM 2129 N N . SER A 1 269 ? 3.742 12.871 -13.136 1.00 69.94 269 SER A N 1
ATOM 2130 C CA . SER A 1 269 ? 4.150 13.120 -14.510 1.00 69.94 269 SER A CA 1
ATOM 2131 C C . SER A 1 269 ? 5.636 12.840 -14.658 1.00 69.94 269 SER A C 1
ATOM 2133 O O . SER A 1 269 ? 6.469 13.485 -14.015 1.00 69.94 269 SER A O 1
ATOM 2135 N N . LEU A 1 270 ? 5.958 11.910 -15.548 1.00 65.38 270 LEU A N 1
ATOM 2136 C CA . LEU A 1 270 ? 7.277 11.818 -16.157 1.00 65.38 270 LEU A CA 1
ATOM 2137 C C . LEU A 1 270 ? 7.324 12.846 -17.301 1.00 65.38 270 LEU A C 1
ATOM 2139 O O . LEU A 1 270 ? 6.283 13.165 -17.882 1.00 65.38 270 LEU A O 1
ATOM 2143 N N . SER A 1 271 ? 8.496 13.413 -17.610 1.00 58.53 271 SER A N 1
ATOM 2144 C CA . SER A 1 271 ? 8.665 14.219 -18.834 1.00 58.53 271 SER A CA 1
ATOM 2145 C C . SER A 1 271 ? 8.104 13.453 -20.047 1.00 58.53 271 SER A C 1
ATOM 2147 O O . SER A 1 271 ? 8.139 12.224 -20.032 1.00 58.53 271 SER A O 1
ATOM 2149 N N . PRO A 1 272 ? 7.547 14.135 -21.068 1.00 53.34 272 PRO A N 1
ATOM 2150 C CA . PRO A 1 272 ? 6.697 13.503 -22.083 1.00 53.34 272 PRO A CA 1
ATOM 2151 C C . PRO A 1 272 ? 7.354 12.265 -22.720 1.00 53.34 272 PRO A C 1
ATOM 2153 O O . PRO A 1 272 ? 8.376 12.378 -23.394 1.00 53.34 272 PRO A O 1
ATOM 2156 N N . GLU A 1 273 ? 6.762 11.088 -22.468 1.00 58.47 273 GLU A N 1
ATOM 2157 C CA . GLU A 1 273 ? 7.286 9.775 -22.871 1.00 58.47 273 GLU A CA 1
ATOM 2158 C C . GLU A 1 273 ? 6.940 9.386 -24.320 1.00 58.47 273 GLU A C 1
ATOM 2160 O O . GLU A 1 273 ? 5.847 9.700 -24.808 1.00 58.47 273 GLU A O 1
ATOM 2165 N N . PRO A 1 274 ? 7.756 8.518 -24.951 1.00 64.94 274 PRO A N 1
ATOM 2166 C CA . PRO A 1 274 ? 7.374 7.736 -26.118 1.00 64.94 274 PRO A CA 1
ATOM 2167 C C . PRO A 1 274 ? 6.616 6.456 -25.698 1.00 64.94 274 PRO A C 1
ATOM 2169 O O . PRO A 1 274 ? 7.112 5.344 -25.872 1.00 64.94 274 PRO A O 1
ATOM 2172 N N . LEU A 1 275 ? 5.377 6.592 -25.203 1.00 71.56 275 LEU A N 1
ATOM 2173 C CA . LEU A 1 275 ? 4.453 5.473 -24.909 1.00 71.56 275 LEU A CA 1
ATOM 2174 C C . LEU A 1 275 ? 4.456 4.345 -25.972 1.00 71.56 275 LEU A C 1
ATOM 2176 O O . LEU A 1 275 ? 4.391 3.172 -25.595 1.00 71.56 275 LEU A O 1
ATOM 2180 N N . PRO A 1 276 ? 4.594 4.629 -27.288 1.00 75.12 276 PRO A N 1
ATOM 2181 C CA . PRO A 1 276 ? 4.677 3.568 -28.283 1.00 75.12 276 PRO A CA 1
ATOM 2182 C C . PRO A 1 276 ? 5.879 2.626 -28.152 1.00 75.12 276 PRO A C 1
ATOM 2184 O O . PRO A 1 276 ? 5.771 1.452 -28.503 1.00 75.12 276 PRO A O 1
ATOM 2187 N N . GLN A 1 277 ? 7.009 3.109 -27.634 1.00 75.06 277 GLN A N 1
ATOM 2188 C CA . GLN A 1 277 ? 8.204 2.290 -27.424 1.00 75.06 277 GLN A CA 1
ATOM 2189 C C . GLN A 1 277 ? 8.000 1.300 -26.269 1.00 75.06 277 GLN A C 1
ATOM 2191 O O . GLN A 1 277 ? 8.297 0.118 -26.434 1.00 75.06 277 GLN A O 1
ATOM 2196 N N . LEU A 1 278 ? 7.379 1.738 -25.165 1.00 72.88 278 LEU A N 1
ATOM 2197 C CA . LEU A 1 278 ? 6.991 0.879 -24.034 1.00 72.88 278 LEU A CA 1
ATOM 2198 C C . LEU A 1 278 ? 6.078 -0.271 -24.463 1.00 72.88 278 LEU A C 1
ATOM 2200 O O . LEU A 1 278 ? 6.295 -1.431 -24.107 1.00 72.88 278 LEU A O 1
ATOM 2204 N N . VAL A 1 279 ? 5.062 0.049 -25.264 1.00 75.62 279 VAL A N 1
ATOM 2205 C CA . VAL A 1 279 ? 4.120 -0.946 -25.785 1.00 75.62 279 VAL A CA 1
ATOM 2206 C C . VAL A 1 279 ? 4.822 -1.947 -26.700 1.00 75.62 279 VAL A C 1
ATOM 2208 O O . VAL A 1 279 ? 4.540 -3.145 -26.624 1.00 75.62 279 VAL A O 1
ATOM 2211 N N . ASN A 1 280 ? 5.748 -1.479 -27.541 1.00 77.25 280 ASN A N 1
ATOM 2212 C CA . ASN A 1 280 ? 6.508 -2.350 -28.428 1.00 77.25 280 ASN A CA 1
ATOM 2213 C C . ASN A 1 280 ? 7.427 -3.298 -27.643 1.00 77.25 280 ASN A C 1
ATOM 2215 O O . ASN A 1 280 ? 7.403 -4.499 -27.892 1.00 77.25 280 ASN A O 1
ATOM 2219 N N . GLU A 1 281 ? 8.181 -2.808 -26.655 1.00 73.94 281 GLU A N 1
ATOM 2220 C CA . GLU A 1 281 ? 9.027 -3.669 -25.815 1.00 73.94 281 GLU A CA 1
ATOM 2221 C C . GLU A 1 281 ? 8.215 -4.729 -25.062 1.00 73.94 281 GLU A C 1
ATOM 2223 O O . GLU A 1 281 ? 8.590 -5.908 -25.029 1.00 73.94 281 GLU A O 1
ATOM 2228 N N . PHE A 1 282 ? 7.058 -4.340 -24.520 1.00 72.62 282 PHE A N 1
ATOM 2229 C CA . PHE A 1 282 ? 6.129 -5.284 -23.910 1.00 72.62 282 PHE A CA 1
ATOM 2230 C C . PHE A 1 282 ? 5.682 -6.358 -24.909 1.00 72.62 282 PHE A C 1
ATOM 2232 O O . PHE A 1 282 ? 5.786 -7.551 -24.615 1.00 72.62 282 PHE A O 1
ATOM 2239 N N . ALA A 1 283 ? 5.226 -5.955 -26.096 1.00 74.75 283 ALA A N 1
ATOM 2240 C CA . ALA A 1 283 ? 4.749 -6.878 -27.120 1.00 74.75 283 ALA A CA 1
ATOM 2241 C C . ALA A 1 283 ? 5.847 -7.842 -27.594 1.00 74.75 283 ALA A C 1
ATOM 2243 O O . ALA A 1 283 ? 5.614 -9.049 -27.652 1.00 74.75 283 ALA A O 1
ATOM 2244 N N . GLN A 1 284 ? 7.062 -7.346 -27.844 1.00 78.12 284 GLN A N 1
ATOM 2245 C CA . GLN A 1 284 ? 8.204 -8.178 -28.237 1.00 78.12 284 GLN A CA 1
ATOM 2246 C C . GLN A 1 284 ? 8.556 -9.211 -27.162 1.00 78.12 284 GLN A C 1
ATOM 2248 O O . GLN A 1 284 ? 8.747 -10.391 -27.463 1.00 78.12 284 GLN A O 1
ATOM 2253 N N . SER A 1 285 ? 8.567 -8.811 -25.887 1.00 69.81 285 SER A N 1
ATOM 2254 C CA . SER A 1 285 ? 8.839 -9.739 -24.784 1.00 69.81 285 SER A CA 1
ATOM 2255 C C . SER A 1 285 ? 7.780 -10.840 -24.653 1.00 69.81 285 SER A C 1
ATOM 2257 O O . SER A 1 285 ? 8.092 -11.981 -24.301 1.00 69.81 285 SER A O 1
ATOM 2259 N N . LYS A 1 286 ? 6.515 -10.522 -24.942 1.00 67.75 286 LYS A N 1
ATOM 2260 C CA . LYS A 1 286 ? 5.410 -11.488 -24.936 1.00 67.75 286 LYS A CA 1
ATOM 2261 C C . LYS A 1 286 ? 5.484 -12.464 -26.102 1.00 67.75 286 LYS A C 1
ATOM 2263 O O . LYS A 1 286 ? 5.348 -13.669 -25.884 1.00 67.75 286 LYS A O 1
ATOM 2268 N N . LEU A 1 287 ? 5.778 -11.965 -27.300 1.00 74.50 287 LEU A N 1
ATOM 2269 C CA . LEU A 1 287 ? 5.991 -12.796 -28.484 1.00 74.50 287 LEU A CA 1
ATOM 2270 C C . LEU A 1 287 ? 7.140 -13.789 -28.271 1.00 74.50 287 LEU A C 1
ATOM 2272 O O . LEU A 1 287 ? 6.986 -14.971 -28.575 1.00 74.50 287 LEU A O 1
ATOM 2276 N N . ALA A 1 288 ? 8.239 -13.356 -27.642 1.00 76.12 288 ALA A N 1
ATOM 2277 C CA . ALA A 1 288 ? 9.363 -14.227 -27.280 1.00 76.12 288 ALA A CA 1
ATOM 2278 C C . ALA A 1 288 ? 8.983 -15.370 -26.312 1.00 76.12 288 ALA A C 1
ATOM 2280 O O . ALA A 1 288 ? 9.703 -16.358 -26.206 1.00 76.12 288 ALA A O 1
ATOM 2281 N N . LYS A 1 289 ? 7.847 -15.257 -25.613 1.00 69.56 289 LYS A N 1
ATOM 2282 C CA . LYS A 1 289 ? 7.292 -16.283 -24.713 1.00 69.56 289 LYS A CA 1
ATOM 2283 C C . LYS A 1 289 ? 6.144 -17.073 -25.347 1.00 69.56 289 LYS A C 1
ATOM 2285 O O . LYS A 1 289 ? 5.406 -17.740 -24.623 1.00 69.56 289 LYS A O 1
ATOM 2290 N N . HIS A 1 290 ? 5.968 -16.975 -26.666 1.00 73.06 290 HIS A N 1
ATOM 2291 C CA . HIS A 1 290 ? 4.866 -17.585 -27.415 1.00 73.06 290 HIS A CA 1
ATOM 2292 C C . HIS A 1 290 ? 3.471 -17.166 -26.909 1.00 73.06 290 HIS A C 1
ATOM 2294 O O . HIS A 1 290 ? 2.531 -17.957 -26.926 1.00 73.06 290 HIS A O 1
ATOM 2300 N N . GLN A 1 291 ? 3.333 -15.920 -26.439 1.00 64.44 291 GLN A N 1
ATOM 2301 C CA . GLN A 1 291 ? 2.057 -15.343 -26.004 1.00 64.44 291 GLN A CA 1
ATOM 2302 C C . GLN A 1 291 ? 1.502 -14.418 -27.093 1.00 64.44 291 GLN A C 1
ATOM 2304 O O . GLN A 1 291 ? 2.235 -13.600 -27.648 1.00 64.44 291 GLN A O 1
ATOM 2309 N N . THR A 1 292 ? 0.204 -14.525 -27.382 1.00 62.69 292 THR A N 1
ATOM 2310 C CA . THR A 1 292 ? -0.494 -13.614 -28.301 1.00 62.69 292 THR A CA 1
ATOM 2311 C C . THR A 1 292 ? -0.713 -12.256 -27.636 1.00 62.69 292 THR A C 1
ATOM 2313 O O . THR A 1 292 ? -1.078 -12.186 -26.463 1.00 62.69 292 THR A O 1
ATOM 2316 N N . VAL A 1 293 ? -0.507 -11.171 -28.388 1.00 65.06 293 VAL A N 1
ATOM 2317 C CA . VAL A 1 293 ? -0.729 -9.797 -27.919 1.00 65.06 293 VAL A CA 1
ATOM 2318 C C . VAL A 1 293 ? -1.617 -9.060 -28.918 1.00 65.06 293 VAL A C 1
ATOM 2320 O O . VAL A 1 293 ? -1.177 -8.761 -30.023 1.00 65.06 293 VAL A O 1
ATOM 2323 N N . ASP A 1 294 ? -2.856 -8.757 -28.529 1.00 67.94 294 ASP A N 1
ATOM 2324 C CA . ASP A 1 294 ? -3.742 -7.831 -29.253 1.00 67.94 294 ASP A CA 1
ATOM 2325 C C . ASP A 1 294 ? -3.587 -6.429 -28.644 1.00 67.94 294 ASP A C 1
ATOM 2327 O O . ASP A 1 294 ? -4.101 -6.181 -27.556 1.00 67.94 294 ASP A O 1
ATOM 2331 N N . ILE A 1 295 ? -2.820 -5.536 -29.282 1.00 69.38 295 ILE A N 1
ATOM 2332 C CA . ILE A 1 295 ? -2.578 -4.173 -28.779 1.00 69.38 295 ILE A CA 1
ATOM 2333 C C . ILE A 1 295 ? -3.721 -3.254 -29.203 1.00 69.38 295 ILE A C 1
ATOM 2335 O O . ILE A 1 295 ? -3.871 -2.935 -30.381 1.00 69.38 295 ILE A O 1
ATOM 2339 N N . ARG A 1 296 ? -4.452 -2.719 -28.224 1.00 71.56 296 ARG A N 1
ATOM 2340 C CA . ARG A 1 296 ? -5.458 -1.674 -28.441 1.00 71.56 296 ARG A CA 1
ATOM 2341 C C . ARG A 1 296 ? -5.018 -0.378 -27.770 1.00 71.56 296 ARG A C 1
ATOM 2343 O O . ARG A 1 296 ? -4.918 -0.313 -26.547 1.00 71.56 296 ARG A O 1
ATOM 2350 N N . TRP A 1 297 ? -4.772 0.664 -28.563 1.00 74.00 297 TRP A N 1
ATOM 2351 C CA . TRP A 1 297 ? -4.215 1.937 -28.077 1.00 74.00 297 TRP A CA 1
ATOM 2352 C C . TRP A 1 297 ? -5.062 2.625 -27.002 1.00 74.00 297 TRP A C 1
ATOM 2354 O O . TRP A 1 297 ? -4.509 3.134 -26.034 1.00 74.00 297 TRP A O 1
ATOM 2364 N N . GLU A 1 298 ? -6.389 2.554 -27.092 1.00 70.38 298 GLU A N 1
ATOM 2365 C CA . GLU A 1 298 ? -7.290 3.074 -26.051 1.00 70.38 298 GLU A CA 1
ATOM 2366 C C . GLU A 1 298 ? -7.034 2.431 -24.674 1.00 70.38 298 GLU A C 1
ATOM 2368 O O . GLU A 1 298 ? -7.136 3.076 -23.629 1.00 70.38 298 GLU A O 1
ATOM 2373 N N . GLU A 1 299 ? -6.696 1.139 -24.662 1.00 62.88 299 GLU A N 1
ATOM 2374 C CA . GLU A 1 299 ? -6.421 0.372 -23.445 1.00 62.88 299 GLU A CA 1
ATOM 2375 C C . GLU A 1 299 ? -5.044 0.738 -22.880 1.00 62.88 299 GLU A C 1
ATOM 2377 O O . GLU A 1 299 ? -4.879 0.865 -21.666 1.00 62.88 299 GLU A O 1
ATOM 2382 N N . VAL A 1 300 ? -4.075 0.991 -23.763 1.00 67.50 300 VAL A N 1
ATOM 2383 C CA . VAL A 1 300 ? -2.759 1.524 -23.400 1.00 67.50 300 VAL A CA 1
ATOM 2384 C C . VAL A 1 300 ? -2.904 2.904 -22.742 1.00 67.50 300 VAL A C 1
ATOM 2386 O O . VAL A 1 300 ? -2.431 3.117 -21.629 1.00 67.50 300 VAL A O 1
ATOM 2389 N N . GLU A 1 301 ? -3.616 3.843 -23.357 1.00 69.81 301 GLU A N 1
ATOM 2390 C CA . GLU A 1 301 ? -3.826 5.173 -22.765 1.00 69.81 301 GLU A CA 1
ATOM 2391 C C . GLU A 1 301 ? -4.577 5.105 -21.425 1.00 69.81 301 GLU A C 1
ATOM 2393 O O . GLU A 1 301 ? -4.336 5.899 -20.511 1.00 69.81 301 GLU A O 1
ATOM 2398 N N . GLY A 1 302 ? -5.501 4.150 -21.282 1.00 66.44 302 GLY A N 1
ATOM 2399 C CA . GLY A 1 302 ? -6.185 3.868 -20.020 1.00 66.44 302 GLY A CA 1
ATOM 2400 C C . GLY A 1 302 ? -5.231 3.396 -18.919 1.00 66.44 302 GLY A C 1
ATOM 2401 O O . GLY A 1 302 ? -5.254 3.936 -17.811 1.00 66.44 302 GLY A O 1
ATOM 2402 N N . ALA A 1 303 ? -4.358 2.429 -19.214 1.00 62.47 303 ALA A N 1
ATOM 2403 C CA . ALA A 1 303 ? -3.368 1.948 -18.250 1.00 62.47 303 ALA A CA 1
ATOM 2404 C C . ALA A 1 303 ? -2.303 2.998 -17.903 1.00 62.47 303 ALA A C 1
ATOM 2406 O O . ALA A 1 303 ? -1.891 3.060 -16.744 1.00 62.47 303 ALA A O 1
ATOM 2407 N N . GLN A 1 304 ? -1.921 3.866 -18.845 1.00 70.69 304 GLN A N 1
ATOM 2408 C CA . GLN A 1 304 ? -0.978 4.959 -18.580 1.00 70.69 304 GLN A CA 1
ATOM 2409 C C . GLN A 1 304 ? -1.557 5.938 -17.570 1.00 70.69 304 GLN A C 1
ATOM 2411 O O . GLN A 1 304 ? -0.938 6.219 -16.546 1.00 70.69 304 GLN A O 1
ATOM 2416 N N . ARG A 1 305 ? -2.792 6.393 -17.813 1.00 70.19 305 ARG A N 1
ATOM 2417 C CA . ARG A 1 305 ? -3.516 7.276 -16.890 1.00 70.19 305 ARG A CA 1
ATOM 2418 C C . ARG A 1 305 ? -3.709 6.629 -15.523 1.00 70.19 305 ARG A C 1
ATOM 2420 O O . ARG A 1 305 ? -3.563 7.290 -14.499 1.00 70.19 305 ARG A O 1
ATOM 2427 N N . TYR A 1 306 ? -4.004 5.331 -15.496 1.00 65.75 306 TYR A N 1
ATOM 2428 C CA . TYR A 1 306 ? -4.156 4.585 -14.252 1.00 65.75 306 TYR A CA 1
ATOM 2429 C C . TYR A 1 306 ? -2.855 4.521 -13.438 1.00 65.75 306 TYR A C 1
ATOM 2431 O O . TYR A 1 306 ? -2.894 4.701 -12.221 1.00 65.75 306 TYR A O 1
ATOM 2439 N N . TRP A 1 307 ? -1.717 4.270 -14.089 1.00 70.25 307 TRP A N 1
ATOM 2440 C CA . TRP A 1 307 ? -0.399 4.225 -13.453 1.00 70.25 307 TRP A CA 1
ATOM 2441 C C . TRP A 1 307 ? 0.066 5.599 -12.974 1.00 70.25 307 TRP A C 1
ATOM 2443 O O . TRP A 1 307 ? 0.459 5.732 -11.818 1.00 70.25 307 TRP A O 1
ATOM 2453 N N . ALA A 1 308 ? -0.085 6.628 -13.814 1.00 70.75 308 ALA A N 1
ATOM 2454 C CA . ALA A 1 308 ? 0.204 8.020 -13.469 1.00 70.75 308 ALA A CA 1
ATOM 2455 C C . ALA A 1 308 ? -0.605 8.498 -12.249 1.00 70.75 308 ALA A C 1
ATOM 2457 O O . ALA A 1 308 ? -0.097 9.229 -11.402 1.00 70.75 308 ALA A O 1
ATOM 2458 N N . GLY A 1 309 ? -1.853 8.034 -12.111 1.00 71.31 309 GLY A N 1
ATOM 2459 C CA . GLY A 1 309 ? -2.693 8.313 -10.943 1.00 71.31 309 GLY A CA 1
ATOM 2460 C C . GLY A 1 309 ? -2.409 7.439 -9.713 1.00 71.31 309 GLY A C 1
ATOM 2461 O O . GLY A 1 309 ? -3.011 7.648 -8.658 1.00 71.31 309 GLY A O 1
ATOM 2462 N N . ARG A 1 310 ? -1.567 6.403 -9.835 1.00 72.38 310 ARG A N 1
ATOM 2463 C CA . ARG A 1 310 ? -1.291 5.405 -8.783 1.00 72.38 310 ARG A CA 1
ATOM 2464 C C . ARG A 1 310 ? 0.188 4.982 -8.779 1.00 72.38 310 ARG A C 1
ATOM 2466 O O . ARG A 1 310 ? 0.460 3.779 -8.879 1.00 72.38 310 ARG A O 1
ATOM 2473 N N . PRO A 1 311 ? 1.128 5.935 -8.648 1.00 79.56 311 PRO A N 1
ATOM 2474 C CA . PRO A 1 311 ? 2.550 5.631 -8.606 1.00 79.56 311 PRO A CA 1
ATOM 2475 C C . PRO A 1 311 ? 2.875 4.739 -7.407 1.00 79.56 311 PRO A C 1
ATOM 2477 O O . PRO A 1 311 ? 2.297 4.876 -6.324 1.00 79.56 311 PRO A O 1
ATOM 2480 N N . THR A 1 312 ? 3.822 3.828 -7.596 1.00 82.25 312 THR A N 1
ATOM 2481 C CA . THR A 1 312 ? 4.424 3.083 -6.491 1.00 82.25 312 THR A CA 1
ATOM 2482 C C . THR A 1 312 ? 5.650 3.819 -5.971 1.00 82.25 312 THR A C 1
ATOM 2484 O O . THR A 1 312 ? 6.265 4.622 -6.675 1.00 82.25 312 THR A O 1
ATOM 2487 N N . THR A 1 313 ? 6.033 3.531 -4.730 1.00 85.44 313 THR A N 1
ATOM 2488 C CA . THR A 1 313 ? 7.185 4.178 -4.107 1.00 85.44 313 THR A CA 1
ATOM 2489 C C . THR A 1 313 ? 8.495 3.829 -4.817 1.00 85.44 313 THR A C 1
ATOM 2491 O O . THR A 1 313 ? 9.339 4.702 -5.020 1.00 85.44 313 THR A O 1
ATOM 2494 N N . ILE A 1 314 ? 8.643 2.573 -5.251 1.00 86.75 314 ILE A N 1
ATOM 2495 C CA . ILE A 1 314 ? 9.833 2.107 -5.975 1.00 86.75 314 ILE A CA 1
ATOM 2496 C C . ILE A 1 314 ? 9.910 2.780 -7.348 1.00 86.75 314 ILE A C 1
ATOM 2498 O O . ILE A 1 314 ? 10.948 3.349 -7.686 1.00 86.75 314 ILE A O 1
ATOM 2502 N N . SER A 1 315 ? 8.807 2.776 -8.110 1.00 84.00 315 SER A N 1
ATOM 2503 C CA . SER A 1 315 ? 8.772 3.400 -9.439 1.00 84.00 315 SER A CA 1
ATOM 2504 C C . SER A 1 315 ? 9.102 4.884 -9.361 1.00 84.00 315 SER A C 1
ATOM 2506 O O . SER A 1 315 ? 9.961 5.347 -10.105 1.00 84.00 315 SER A O 1
ATOM 2508 N N . GLN A 1 316 ? 8.491 5.618 -8.426 1.00 86.81 316 GLN A N 1
ATOM 2509 C CA . GLN A 1 316 ? 8.762 7.044 -8.271 1.00 86.81 316 GLN A CA 1
ATOM 2510 C C . GLN A 1 316 ? 10.216 7.318 -7.873 1.00 86.81 316 GLN A C 1
ATOM 2512 O O . GLN A 1 316 ? 10.845 8.220 -8.424 1.00 86.81 316 GLN A O 1
ATOM 2517 N N . SER A 1 317 ? 10.774 6.518 -6.964 1.00 87.38 317 SER A N 1
ATOM 2518 C CA . SER A 1 317 ? 12.166 6.681 -6.543 1.00 87.38 317 SER A CA 1
ATOM 2519 C C . SER A 1 317 ? 13.132 6.472 -7.708 1.00 87.38 317 SER A C 1
ATOM 2521 O O . SER A 1 317 ? 14.059 7.260 -7.886 1.00 87.38 317 SER A O 1
ATOM 2523 N N . ILE A 1 318 ? 12.917 5.437 -8.524 1.00 88.81 318 ILE A N 1
ATOM 2524 C CA . ILE A 1 318 ? 13.813 5.071 -9.631 1.00 88.81 318 ILE A CA 1
ATOM 2525 C C . ILE A 1 318 ? 13.677 6.026 -10.815 1.00 88.81 318 ILE A C 1
ATOM 2527 O O . ILE A 1 318 ? 14.681 6.537 -11.305 1.00 88.81 318 ILE A O 1
ATOM 2531 N N . LEU A 1 319 ? 12.450 6.276 -11.262 1.00 85.25 319 LEU A N 1
ATOM 2532 C CA . LEU A 1 319 ? 12.175 7.068 -12.462 1.00 85.25 319 LEU A CA 1
ATOM 2533 C C . LEU A 1 319 ? 12.260 8.574 -12.212 1.00 85.25 319 LEU A C 1
ATOM 2535 O O . LEU A 1 319 ? 12.427 9.355 -13.144 1.00 85.25 319 LEU A O 1
ATOM 2539 N N . GLY A 1 320 ? 12.161 8.995 -10.953 1.00 77.75 320 GLY A N 1
ATOM 2540 C CA . GLY A 1 320 ? 12.025 10.402 -10.621 1.00 77.75 320 GLY A CA 1
ATOM 2541 C C . GLY A 1 320 ? 10.680 10.973 -11.076 1.00 77.75 320 GLY A C 1
ATOM 2542 O O . GLY A 1 320 ? 9.713 10.256 -11.344 1.00 77.75 320 GLY A O 1
ATOM 2543 N N . GLY A 1 321 ? 10.613 12.298 -11.106 1.00 78.38 321 GLY A N 1
ATOM 2544 C CA . GLY A 1 321 ? 9.388 13.038 -11.384 1.00 78.38 321 GLY A CA 1
ATOM 2545 C C . GLY A 1 321 ? 8.730 13.594 -10.126 1.00 78.38 321 GLY A C 1
ATOM 2546 O O . GLY A 1 321 ? 9.030 13.197 -8.995 1.00 78.38 321 GLY A O 1
ATOM 2547 N N . ASP A 1 322 ? 7.843 14.551 -10.362 1.00 78.38 322 ASP A N 1
ATOM 2548 C CA . ASP A 1 322 ? 7.064 15.203 -9.321 1.00 78.38 322 ASP A CA 1
ATOM 2549 C C . ASP A 1 322 ? 5.748 14.447 -9.116 1.00 78.38 322 ASP A C 1
ATOM 2551 O O . ASP A 1 322 ? 5.066 14.079 -10.076 1.00 78.38 322 ASP A O 1
ATOM 2555 N N . LEU A 1 323 ? 5.420 14.176 -7.855 1.00 77.19 323 LEU A N 1
ATOM 2556 C CA . LEU A 1 323 ? 4.206 13.468 -7.460 1.00 77.19 323 LEU A CA 1
ATOM 2557 C C . LEU A 1 323 ? 2.979 14.378 -7.397 1.00 77.19 323 LEU A C 1
ATOM 2559 O O . LEU A 1 323 ? 1.871 13.838 -7.341 1.00 77.19 323 LEU A O 1
ATOM 2563 N N . ASN A 1 324 ? 3.174 15.708 -7.370 1.00 84.81 324 ASN A N 1
ATOM 2564 C CA . ASN A 1 324 ? 2.129 16.735 -7.274 1.00 84.81 324 ASN A CA 1
ATOM 2565 C C . ASN A 1 324 ? 0.902 16.261 -6.467 1.00 84.81 324 ASN A C 1
ATOM 2567 O O . ASN A 1 324 ? -0.179 16.056 -7.035 1.00 84.81 324 ASN A O 1
ATOM 2571 N N . PRO A 1 325 ? 1.068 15.981 -5.160 1.00 89.12 325 PRO A N 1
ATOM 2572 C CA . PRO A 1 325 ? 0.004 15.394 -4.366 1.00 89.12 325 PRO A CA 1
ATOM 2573 C C . PRO A 1 325 ? -1.153 16.380 -4.179 1.00 89.12 325 PRO A C 1
ATOM 2575 O O . PRO A 1 325 ? -0.956 17.545 -3.842 1.00 89.12 325 PRO A O 1
ATOM 2578 N N . LEU A 1 326 ? -2.376 15.880 -4.327 1.00 90.31 326 LEU A N 1
ATOM 2579 C CA . LEU A 1 326 ? -3.608 16.592 -4.012 1.00 90.31 326 LEU A CA 1
ATOM 2580 C C . LEU A 1 326 ? -4.236 15.979 -2.763 1.00 90.31 326 LEU A C 1
ATOM 2582 O O . LEU A 1 326 ? -4.527 14.781 -2.722 1.00 90.31 326 LEU A O 1
ATOM 2586 N N . LEU A 1 327 ? -4.451 16.820 -1.754 1.00 92.31 327 LEU A N 1
ATOM 2587 C CA . LEU A 1 327 ? -5.012 16.465 -0.454 1.00 92.31 327 LEU A CA 1
ATOM 2588 C C . LEU A 1 327 ? -6.450 16.989 -0.382 1.00 92.31 327 LEU A C 1
ATOM 2590 O O . LEU A 1 327 ? -6.665 18.199 -0.377 1.00 92.31 327 LEU A O 1
ATOM 2594 N N . ASN A 1 328 ? -7.432 16.090 -0.334 1.00 91.94 328 ASN A N 1
ATOM 2595 C CA . ASN A 1 328 ? -8.850 16.439 -0.265 1.00 91.94 328 ASN A CA 1
ATOM 2596 C C . ASN A 1 328 ? -9.484 15.875 1.011 1.00 91.94 328 ASN A C 1
ATOM 2598 O O . ASN A 1 328 ? -9.616 14.659 1.167 1.00 91.94 328 ASN A O 1
ATOM 2602 N N . TYR A 1 329 ? -9.864 16.766 1.925 1.00 91.06 329 TYR A N 1
ATOM 2603 C CA . TYR A 1 329 ? -10.483 16.399 3.193 1.00 91.06 329 TYR A CA 1
ATOM 2604 C C . TYR A 1 329 ? -12.000 16.273 3.043 1.00 91.06 329 TYR A C 1
ATOM 2606 O O . TYR A 1 329 ? -12.661 17.171 2.525 1.00 91.06 329 TYR A O 1
ATOM 2614 N N . GLN A 1 330 ? -12.551 15.161 3.517 1.00 90.06 330 GLN A N 1
ATOM 2615 C CA . GLN A 1 330 ? -13.967 14.828 3.428 1.00 90.06 330 GLN A CA 1
ATOM 2616 C C . GLN A 1 330 ? -14.487 14.441 4.811 1.00 90.06 330 GLN A C 1
ATOM 2618 O O . GLN A 1 330 ? -13.846 13.686 5.545 1.00 90.06 330 GLN A O 1
ATOM 2623 N N . VAL A 1 331 ? -15.669 14.951 5.151 1.00 88.69 331 VAL A N 1
ATOM 2624 C CA . VAL A 1 331 ? -16.438 14.518 6.319 1.00 88.69 331 VAL A CA 1
ATOM 2625 C C . VAL A 1 331 ? -17.777 14.023 5.802 1.00 88.69 331 VAL A C 1
ATOM 2627 O O . VAL A 1 331 ? -18.506 14.798 5.182 1.00 88.69 331 VAL A O 1
ATOM 2630 N N . LEU A 1 332 ? -18.050 12.735 6.004 1.00 88.31 332 LEU A N 1
ATOM 2631 C CA . LEU A 1 332 ? -19.240 12.043 5.500 1.00 88.31 332 LEU A CA 1
ATOM 2632 C C . LEU A 1 332 ? -20.107 11.484 6.619 1.00 88.31 332 LEU A C 1
ATOM 2634 O O . LEU A 1 332 ? -19.569 11.161 7.706 1.00 88.31 332 LEU A O 1
#

Radius of gyration: 20.36 Å; chains: 1; bounding box: 49×46×56 Å

pLDDT: mean 73.47, std 18.28, range [25.7, 95.62]

Foldseek 3Di:
DPCQFQEEEQEDCACQQCSLVLVVVCVVVVGHYAYAYAQPEDQADPDPDPDDDPPDDDDPHHFNWPQQALQLPQPFDALVQLVCLVPPGDRTDGDNDDDALFTLVLCQQVQVVLVSVLVSLLSSLVSLLVQCVQLVNNVQLVVLSVQLNVQSVPDRTPVSVCCSVCVVSVPNDHHYQQNVCVVVPFDCPVQLDQQQKWQQAPSRGTDRGDPDGRHGIGGYDLVNQLRCLVVNYEYEDQDDPCVVVSVVSCCVRPNPRKRKYKHKWWQWDDDDGPLVVSVVVSCVSCVVVVHDYDDDVVSSVVSVRVCSRRPGNSSCSSNPTDRPMDIDIDID